Protein AF-A0A5B1M3Z2-F1 (afdb_monomer_lite)

Secondary structure (DSSP, 8-state):
-------TT--HHHHHHHHHHHHHHHHHHHHHHHHHHHHHHHHHHHHHHHHHHHHH-HHHHHHHHHHHHHHHHHHHHHHHHHHHHHHHHHHHHHHHHHHHHHHHHHHHHHHHHHHHHHHHHHHHHHHHHHHHHSS----TTHHHHHHHTT-SS--------HHHHHHHHHHHHHHHHHHHHHHHTT--HHHHHHHHT--TTSHHHHS-TTTSSTT-SS--HHHHHHHHHHHHHHHHHHHH-TTHHHHHHHHHHHHHHHHHHB-TTS-BS--SS----TTTTS-HHHHHHHHHHHHHHHHHHHHHHHHHHHHHHHHH-----PPP----

Sequence (328 aa):
MTHRTENVANKPNAVQTAREAVLAARGKLAEWQTTLAAAESELADLEGRTGEQALDDPEIAFSIPRRMQEQRDRIGVAKKVITVQAARVRAAERDYLLTEASVLERKVVAARQKLERHEARTKELLAQLEAHEGPYTPEGPVLYKQWLDGSRGGVFRGPTYTSDALRDEIRTAERPVQIIRAMAEGRNLSDLFQEWNLDSAGARDLYPACVWGPDVLVPAPGYLRAVEWARNEVDAAIKRHPNLEANVVRCERELEEALVHYDENGRPRSRIGSGLSPDDDAHPARHQARVQHARRLVEENLQERKRAETALAELVGQPTAEPIPTTV

pLDDT: mean 71.54, std 17.69, range [33.34, 97.44]

Foldseek 3Di:
DDPPPPDPPCQVVQLVVLVVQLVVLVVVLVVLVVQLVVLVVVLVVLVVCQPPVCVVDVVVNVVSVVVNVVSVVSNVVSVVVSVVSVVSSLVSLLSSLLSVLVVLVVVLVVLVVVLVVVVVVVVVVLVVCCVPPNHDDPPPPPVVVVVVVPDPDDPDDDPCPVNNVSVVSNVLSVQQSVVSNCVSVVHQCVVVCVVVVCPDPCVQSSHDPCQFAQPHSNHRVVLVVQLVVLVVLLVVLCVVCVCLVVLVVVLVVVVVVQVCQAPPVLHGPDPDDDPDDPVVVPCSPVVVVVNVVSVVVNVVSVVSNVVSVVSNCRRNPPPPDPDPDPDD

Organism: NCBI:txid2607659

Radius of gyration: 34.8 Å; chains: 1; bounding box: 85×67×93 Å

Structure (mmCIF, N/CA/C/O backbone):
data_AF-A0A5B1M3Z2-F1
#
_entry.id   AF-A0A5B1M3Z2-F1
#
loop_
_atom_site.group_PDB
_atom_site.id
_atom_site.type_symbol
_atom_site.label_atom_id
_atom_site.label_alt_id
_atom_site.label_comp_id
_atom_site.label_asym_id
_atom_site.label_entity_id
_atom_site.label_seq_id
_atom_site.pdbx_PDB_ins_code
_atom_site.Cartn_x
_atom_site.Cartn_y
_atom_site.Cartn_z
_atom_site.occupancy
_atom_site.B_iso_or_equiv
_atom_site.auth_seq_id
_atom_site.auth_comp_id
_atom_site.auth_asym_id
_atom_site.auth_atom_id
_atom_site.pdbx_PDB_model_num
ATOM 1 N N . MET A 1 1 ? -16.024 -6.708 -44.044 1.00 40.47 1 MET A N 1
ATOM 2 C CA . MET A 1 1 ? -15.320 -7.016 -42.783 1.00 40.47 1 MET A CA 1
ATOM 3 C C . MET A 1 1 ? -15.050 -5.705 -42.067 1.00 40.47 1 MET A C 1
ATOM 5 O O . MET A 1 1 ? -14.100 -5.008 -42.387 1.00 40.47 1 MET A O 1
ATOM 9 N N . THR A 1 2 ? -15.969 -5.298 -41.198 1.00 35.44 2 THR A N 1
ATOM 10 C CA . THR A 1 2 ? -15.877 -4.061 -40.418 1.00 35.44 2 THR A CA 1
ATOM 11 C C . THR A 1 2 ? -14.938 -4.284 -39.241 1.00 35.44 2 THR A C 1
ATOM 13 O O . THR A 1 2 ? -15.249 -5.059 -38.336 1.00 35.44 2 THR A O 1
ATOM 16 N N . HIS A 1 3 ? -13.782 -3.621 -39.270 1.00 36.78 3 HIS A N 1
ATOM 17 C CA . HIS A 1 3 ? -12.876 -3.539 -38.134 1.00 36.78 3 HIS A CA 1
ATOM 18 C C . HIS A 1 3 ? -13.605 -2.873 -36.968 1.00 36.78 3 HIS A C 1
ATOM 20 O O . HIS A 1 3 ? -13.884 -1.677 -36.986 1.00 36.78 3 HIS A O 1
ATOM 26 N N . ARG A 1 4 ? -13.931 -3.682 -35.960 1.00 38.78 4 ARG A N 1
ATOM 27 C CA . ARG A 1 4 ? -14.345 -3.228 -34.640 1.00 38.78 4 ARG A CA 1
ATOM 28 C C . ARG A 1 4 ? -13.133 -2.542 -34.014 1.00 38.78 4 ARG A C 1
ATOM 30 O O . ARG A 1 4 ? -12.268 -3.192 -33.438 1.00 38.78 4 ARG A O 1
ATOM 37 N N . THR A 1 5 ? -13.040 -1.232 -34.194 1.00 42.44 5 THR A N 1
ATOM 38 C CA . THR A 1 5 ? -12.196 -0.352 -33.393 1.00 42.44 5 THR A CA 1
ATOM 39 C C . THR A 1 5 ? -12.725 -0.400 -31.964 1.00 42.44 5 THR A C 1
ATOM 41 O O . THR A 1 5 ? -13.613 0.353 -31.573 1.00 42.44 5 THR A O 1
ATOM 44 N N . GLU A 1 6 ? -12.234 -1.359 -31.181 1.00 42.34 6 GLU A N 1
ATOM 45 C CA . GLU A 1 6 ? -12.441 -1.355 -29.740 1.00 42.34 6 GLU A CA 1
ATOM 46 C C . GLU A 1 6 ? -11.847 -0.066 -29.176 1.00 42.34 6 GLU A C 1
ATOM 48 O O . GLU A 1 6 ? -10.638 0.152 -29.201 1.00 42.34 6 GLU A O 1
ATOM 53 N N . ASN A 1 7 ? -12.747 0.807 -28.726 1.00 42.75 7 ASN A N 1
ATOM 54 C CA . ASN A 1 7 ? -12.505 2.064 -28.033 1.00 42.75 7 ASN A CA 1
ATOM 55 C C . ASN A 1 7 ? -11.272 2.013 -27.111 1.00 42.75 7 ASN A C 1
ATOM 57 O O . ASN A 1 7 ? -11.333 1.569 -25.965 1.00 42.75 7 ASN A O 1
ATOM 61 N N . VAL A 1 8 ? -10.156 2.559 -27.597 1.00 45.91 8 VAL A N 1
ATOM 62 C CA . VAL A 1 8 ? -8.896 2.730 -26.852 1.00 45.91 8 VAL A CA 1
ATOM 63 C C . VAL A 1 8 ? -8.982 3.892 -25.838 1.00 45.91 8 VAL A C 1
ATOM 65 O O . VAL A 1 8 ? -8.065 4.105 -25.052 1.00 45.91 8 VAL A O 1
ATOM 68 N N . ALA A 1 9 ? -10.111 4.606 -25.772 1.00 41.53 9 ALA A N 1
ATOM 69 C CA . ALA A 1 9 ? -10.252 5.855 -25.021 1.00 41.53 9 ALA A CA 1
ATOM 70 C C . ALA A 1 9 ? -10.665 5.731 -23.533 1.00 41.53 9 ALA A C 1
ATOM 72 O O . ALA A 1 9 ? -10.687 6.746 -22.849 1.00 41.53 9 ALA A O 1
ATOM 73 N N . ASN A 1 10 ? -10.965 4.542 -22.986 1.00 48.25 10 ASN A N 1
ATOM 74 C CA . ASN A 1 10 ? -11.663 4.446 -21.682 1.00 48.25 10 ASN A CA 1
ATOM 75 C C . ASN A 1 10 ? -10.833 3.900 -20.495 1.00 48.25 10 ASN A C 1
ATOM 77 O O . ASN A 1 10 ? -11.386 3.366 -19.540 1.00 48.25 10 ASN A O 1
ATOM 81 N N . LYS A 1 11 ? -9.496 3.965 -20.551 1.00 52.28 11 LYS A N 1
ATOM 82 C CA . LYS A 1 11 ? -8.606 3.243 -19.616 1.00 52.28 11 LYS A CA 1
ATOM 83 C C . LYS A 1 11 ? -8.018 3.994 -18.403 1.00 52.28 11 LYS A C 1
ATOM 85 O O . LYS A 1 11 ? -7.760 3.288 -17.430 1.00 52.28 11 LYS A O 1
ATOM 90 N N . PRO A 1 12 ? -7.867 5.338 -18.344 1.00 55.34 12 PRO A N 1
ATOM 91 C CA . PRO A 1 12 ? -7.599 5.998 -17.055 1.00 55.34 12 PRO A CA 1
ATOM 92 C C . PRO A 1 12 ? -8.738 5.766 -16.042 1.00 55.34 12 PRO A C 1
ATOM 94 O O . PRO A 1 12 ? -8.522 5.815 -14.837 1.00 55.34 12 PRO A O 1
ATOM 97 N N . ASN A 1 13 ? -9.923 5.390 -16.533 1.00 74.31 13 ASN A N 1
ATOM 98 C CA . ASN A 1 13 ? -11.077 5.019 -15.726 1.00 74.31 13 ASN A CA 1
ATOM 99 C C . ASN A 1 13 ? -10.894 3.688 -14.961 1.00 74.31 13 ASN A C 1
ATOM 101 O O . ASN A 1 13 ? -11.411 3.539 -13.863 1.00 74.31 13 ASN A O 1
ATOM 105 N N . ALA A 1 14 ? -10.125 2.720 -15.481 1.00 85.12 14 ALA A N 1
ATOM 106 C CA . ALA A 1 14 ? -10.020 1.391 -14.861 1.00 85.12 14 ALA A CA 1
ATOM 107 C C . ALA A 1 14 ? -9.214 1.399 -13.550 1.00 85.12 14 ALA A C 1
ATOM 109 O O . ALA A 1 14 ? -9.645 0.813 -12.560 1.00 85.12 14 ALA A O 1
ATOM 110 N N . VAL A 1 15 ? -8.071 2.097 -13.528 1.00 86.50 15 VAL A N 1
ATOM 111 C CA . VAL A 1 15 ? -7.259 2.267 -12.309 1.00 86.50 15 VAL A CA 1
ATOM 112 C C . VAL A 1 15 ? -8.034 3.069 -11.266 1.00 86.50 15 VAL A C 1
ATOM 114 O O . VAL A 1 15 ? -8.069 2.681 -10.102 1.00 86.50 15 VAL A O 1
ATOM 117 N N . GLN A 1 16 ? -8.709 4.141 -11.690 1.00 87.50 16 GLN A N 1
ATOM 118 C CA . GLN A 1 16 ? -9.529 4.965 -10.807 1.00 87.50 16 GLN A CA 1
ATOM 119 C C . GLN A 1 16 ? -10.711 4.178 -10.218 1.00 87.50 16 GLN A C 1
ATOM 121 O O . GLN A 1 16 ? -10.921 4.209 -9.010 1.00 87.50 16 GLN A O 1
ATOM 126 N N . THR A 1 17 ? -11.409 3.385 -11.035 1.00 90.38 17 THR A N 1
ATOM 127 C CA . THR A 1 17 ? -12.487 2.493 -10.577 1.00 90.38 17 THR A CA 1
ATOM 128 C C . THR A 1 17 ? -11.965 1.469 -9.562 1.00 90.38 17 THR A C 1
ATOM 130 O O . THR A 1 17 ? -12.593 1.237 -8.530 1.00 90.38 17 THR A O 1
ATOM 133 N N . ALA A 1 18 ? -10.798 0.865 -9.814 1.00 90.00 18 ALA A N 1
ATOM 134 C CA . ALA A 1 18 ? -10.191 -0.084 -8.881 1.00 90.00 18 ALA A CA 1
ATOM 135 C C . ALA A 1 18 ? -9.754 0.594 -7.567 1.00 90.00 18 ALA A C 1
ATOM 137 O O . ALA A 1 18 ? -9.957 0.038 -6.487 1.00 90.00 18 ALA A O 1
ATOM 138 N N . ARG A 1 19 ? -9.229 1.824 -7.637 1.00 90.12 19 ARG A N 1
ATOM 139 C CA . ARG A 1 19 ? -8.925 2.665 -6.468 1.00 90.12 19 ARG A CA 1
ATOM 140 C C . ARG A 1 19 ? -10.174 2.956 -5.641 1.00 90.12 19 ARG A C 1
ATOM 142 O O . ARG A 1 19 ? -10.160 2.768 -4.426 1.00 90.12 19 ARG A O 1
ATOM 149 N N . GLU A 1 20 ? -11.259 3.371 -6.282 1.00 91.69 20 GLU A N 1
ATOM 150 C CA . GLU A 1 20 ? -12.543 3.626 -5.622 1.00 91.69 20 GLU A CA 1
ATOM 151 C C . GLU A 1 20 ? -13.113 2.359 -4.978 1.00 91.69 20 GLU A C 1
ATOM 153 O O . GLU A 1 20 ? -13.621 2.418 -3.860 1.00 91.69 20 GLU A O 1
ATOM 158 N N . ALA A 1 21 ? -12.952 1.195 -5.614 1.00 92.81 21 ALA A N 1
ATOM 159 C CA . ALA A 1 21 ? -13.353 -0.084 -5.037 1.00 92.81 21 ALA A CA 1
ATOM 160 C C . ALA A 1 21 ? -12.575 -0.419 -3.749 1.00 92.81 21 ALA A C 1
ATOM 162 O O . ALA A 1 21 ? -13.183 -0.866 -2.772 1.00 92.81 21 ALA A O 1
ATOM 163 N N . VAL A 1 22 ? -11.261 -0.160 -3.707 1.00 91.56 22 VAL A N 1
ATOM 164 C CA . VAL A 1 22 ? -10.443 -0.316 -2.488 1.00 91.56 22 VAL A CA 1
ATOM 165 C C . VAL A 1 22 ? -10.925 0.628 -1.388 1.00 91.56 22 VAL A C 1
ATOM 167 O O . VAL A 1 22 ? -11.151 0.191 -0.258 1.00 91.56 22 VAL A O 1
ATOM 170 N N . LEU A 1 23 ? -11.124 1.908 -1.712 1.00 91.50 23 LEU A N 1
ATOM 171 C CA . LEU A 1 23 ? -11.587 2.912 -0.751 1.00 91.50 23 LEU A CA 1
ATOM 172 C C . LEU A 1 23 ? -12.974 2.568 -0.198 1.00 91.50 23 LEU A C 1
ATOM 174 O O . LEU A 1 23 ? -13.167 2.583 1.015 1.00 91.50 23 LEU A O 1
ATOM 178 N N . ALA A 1 24 ? -13.912 2.167 -1.056 1.00 91.25 24 ALA A N 1
ATOM 179 C CA . ALA A 1 24 ? -15.243 1.738 -0.642 1.00 91.25 24 ALA A CA 1
ATOM 180 C C . ALA A 1 24 ? -15.196 0.476 0.237 1.00 91.25 24 ALA A C 1
ATOM 182 O O . ALA A 1 24 ? -15.924 0.374 1.227 1.00 91.25 24 ALA A O 1
ATOM 183 N N . ALA A 1 25 ? -14.329 -0.490 -0.088 1.00 91.94 25 ALA A N 1
ATOM 184 C CA . ALA A 1 25 ? -14.163 -1.696 0.717 1.00 91.94 25 ALA A CA 1
ATOM 185 C C . ALA A 1 25 ? -13.586 -1.387 2.109 1.00 91.94 25 ALA A C 1
ATOM 187 O O . ALA A 1 25 ? -14.050 -1.973 3.093 1.00 91.94 25 ALA A O 1
ATOM 188 N N . ARG A 1 26 ? -12.613 -0.467 2.193 1.00 91.44 26 ARG A N 1
ATOM 189 C CA . ARG A 1 26 ? -12.019 0.013 3.452 1.00 91.44 26 ARG A CA 1
ATOM 190 C C . ARG A 1 26 ? -12.998 0.847 4.273 1.00 91.44 26 ARG A C 1
ATOM 192 O O . ARG A 1 26 ? -13.088 0.626 5.474 1.00 91.44 26 ARG A O 1
ATOM 199 N N . GLY A 1 27 ? -13.776 1.723 3.635 1.00 91.12 27 GLY A N 1
ATOM 200 C CA . GLY A 1 27 ? -14.836 2.495 4.289 1.00 91.12 27 GLY A CA 1
ATOM 201 C C . GLY A 1 27 ? -15.844 1.584 4.987 1.00 91.12 27 GLY A C 1
ATOM 202 O O . GLY A 1 27 ? -16.059 1.705 6.187 1.00 91.12 27 GLY A O 1
ATOM 203 N N . LYS A 1 28 ? -16.340 0.559 4.281 1.00 95.06 28 LYS A N 1
ATOM 204 C CA . LYS A 1 28 ? -17.221 -0.458 4.880 1.00 95.06 28 LYS A CA 1
ATOM 205 C C . LYS A 1 28 ? -16.560 -1.223 6.025 1.00 95.06 28 LYS A C 1
ATOM 207 O O . LYS A 1 28 ? -17.223 -1.555 6.999 1.00 95.06 28 LYS A O 1
ATOM 212 N N . LEU A 1 29 ? -15.270 -1.549 5.918 1.00 92.75 29 LEU A N 1
ATOM 213 C CA . LEU A 1 29 ? -14.554 -2.206 7.016 1.00 92.75 29 LEU A CA 1
ATOM 214 C C . LEU A 1 29 ? -14.516 -1.309 8.262 1.00 92.75 29 LEU A C 1
ATOM 216 O O . LEU A 1 29 ? -14.794 -1.798 9.355 1.00 92.75 29 LEU A O 1
ATOM 220 N N . ALA A 1 30 ? -14.229 -0.018 8.085 1.00 92.25 30 ALA A N 1
ATOM 221 C CA . ALA A 1 30 ? -14.217 0.961 9.164 1.00 92.25 30 ALA A CA 1
ATOM 222 C C . ALA A 1 30 ? -15.606 1.122 9.807 1.00 92.25 30 ALA A C 1
ATOM 224 O O . ALA A 1 30 ? -15.703 1.094 11.028 1.00 92.25 30 ALA A O 1
ATOM 225 N N . GLU A 1 31 ? -16.683 1.185 9.016 1.00 95.06 31 GLU A N 1
ATOM 226 C CA . GLU A 1 31 ? -18.071 1.217 9.519 1.00 95.06 31 GLU A CA 1
ATOM 227 C C . GLU A 1 31 ? -18.406 0.007 10.410 1.00 95.06 31 GLU A C 1
ATOM 229 O O . GLU A 1 31 ? -19.046 0.133 11.455 1.00 95.06 31 GLU A O 1
ATOM 234 N N . TRP A 1 32 ? -17.957 -1.193 10.032 1.00 95.81 32 TRP A N 1
ATOM 235 C CA . TRP A 1 32 ? -18.172 -2.381 10.862 1.00 95.81 32 TRP A CA 1
ATOM 236 C C . TRP A 1 32 ? -17.301 -2.387 12.119 1.00 95.81 32 TRP A C 1
ATOM 238 O O . TRP A 1 32 ? -17.747 -2.869 13.159 1.00 95.81 32 TRP A O 1
ATOM 248 N N . GLN A 1 33 ? -16.085 -1.842 12.050 1.00 93.94 33 GLN A N 1
ATOM 249 C CA . GLN A 1 33 ? -15.212 -1.681 13.215 1.00 93.94 33 GLN A CA 1
ATOM 250 C C . GLN A 1 33 ? -15.776 -0.666 14.216 1.00 93.94 33 GLN A C 1
ATOM 252 O O . GLN A 1 33 ? -15.756 -0.937 15.415 1.00 93.94 33 GLN A O 1
ATOM 257 N N . THR A 1 34 ? -16.335 0.456 13.752 1.00 95.62 34 THR A N 1
ATOM 258 C CA . THR A 1 34 ? -17.008 1.425 14.630 1.00 95.62 34 THR A CA 1
ATOM 259 C C . THR A 1 34 ? -18.278 0.836 15.235 1.00 95.62 34 THR A C 1
ATOM 261 O O . THR A 1 34 ? -18.502 0.986 16.432 1.00 95.62 34 THR A O 1
ATOM 264 N N . THR A 1 35 ? -19.060 0.086 14.452 1.00 94.31 35 THR A N 1
ATOM 265 C CA . THR A 1 35 ? -20.236 -0.646 14.955 1.00 94.31 35 THR A CA 1
ATOM 266 C C . THR A 1 35 ? -19.849 -1.659 16.034 1.00 94.31 35 THR A C 1
ATOM 268 O O . THR A 1 35 ? -20.538 -1.775 17.046 1.00 94.31 35 THR A O 1
ATOM 271 N N . LEU A 1 36 ? -18.738 -2.380 15.848 1.00 96.62 36 LEU A N 1
ATOM 272 C CA . LEU A 1 36 ? -18.219 -3.304 16.853 1.00 96.62 36 LEU A CA 1
ATOM 273 C C . LEU A 1 36 ? -17.825 -2.568 18.139 1.00 96.62 36 LEU A C 1
ATOM 275 O O . LEU A 1 36 ? -18.255 -2.975 19.213 1.00 96.62 36 LEU A O 1
ATOM 279 N N . ALA A 1 37 ? -17.048 -1.488 18.027 1.00 95.31 37 ALA A N 1
ATOM 280 C CA . ALA A 1 37 ? -16.607 -0.706 19.179 1.00 95.31 37 ALA A CA 1
ATOM 281 C C . ALA A 1 37 ? -17.792 -0.108 19.958 1.00 95.31 37 ALA A C 1
ATOM 283 O O . ALA A 1 37 ? -17.806 -0.153 21.186 1.00 95.31 37 ALA A O 1
ATOM 284 N N . ALA A 1 38 ? -18.814 0.390 19.252 1.00 94.38 38 ALA A N 1
ATOM 285 C CA . ALA A 1 38 ? -20.043 0.886 19.866 1.00 94.38 38 ALA A CA 1
ATOM 286 C C . ALA A 1 38 ? -20.792 -0.227 20.616 1.00 94.38 38 ALA A C 1
ATOM 288 O O . ALA A 1 38 ? -21.153 -0.042 21.773 1.00 94.38 38 ALA A O 1
ATOM 289 N N . ALA A 1 39 ? -20.960 -1.404 20.004 1.00 93.94 39 ALA A N 1
ATOM 290 C CA . ALA A 1 39 ? -21.630 -2.536 20.646 1.00 93.94 39 ALA A CA 1
ATOM 291 C C . ALA A 1 39 ? -20.854 -3.074 21.867 1.00 93.94 39 ALA A C 1
ATOM 293 O O . ALA A 1 39 ? -21.466 -3.453 22.864 1.00 93.94 39 ALA A O 1
ATOM 294 N N . GLU A 1 40 ? -19.516 -3.092 21.816 1.00 96.19 40 GLU A N 1
ATOM 295 C CA . GLU A 1 40 ? -18.665 -3.465 22.957 1.00 96.19 40 GLU A CA 1
ATOM 296 C C . GLU A 1 40 ? -18.760 -2.435 24.094 1.00 96.19 40 GLU A C 1
ATOM 298 O O . GLU A 1 40 ? -18.889 -2.828 25.253 1.00 96.19 40 GLU A O 1
ATOM 303 N N . SER A 1 41 ? -18.785 -1.137 23.773 1.00 95.75 41 SER A N 1
ATOM 304 C CA . SER A 1 41 ? -19.000 -0.071 24.760 1.00 95.75 41 SER A CA 1
ATOM 305 C C . SER A 1 41 ? -20.386 -0.155 25.399 1.00 95.75 41 SER A C 1
ATOM 307 O O . SER A 1 41 ? -20.497 -0.082 26.617 1.00 95.75 41 SER A O 1
ATOM 309 N N . GLU A 1 42 ? -21.445 -0.347 24.606 1.00 93.88 42 GLU A N 1
ATOM 310 C CA . GLU A 1 42 ? -22.816 -0.495 25.109 1.00 93.88 42 GLU A CA 1
ATOM 311 C C . GLU A 1 42 ? -22.968 -1.732 26.004 1.00 93.88 42 GLU A C 1
ATOM 313 O O . GLU A 1 42 ? -23.673 -1.685 27.012 1.00 93.88 42 GLU A O 1
ATOM 318 N N . LEU A 1 43 ? -22.303 -2.841 25.663 1.00 95.06 43 LEU A N 1
ATOM 319 C CA . LEU A 1 43 ? -22.295 -4.033 26.506 1.00 95.06 43 LEU A CA 1
ATOM 320 C C . LEU A 1 43 ? -21.571 -3.776 27.835 1.00 95.06 43 LEU A C 1
ATOM 322 O O . LEU A 1 43 ? -22.115 -4.132 28.877 1.00 95.06 43 LEU A O 1
ATOM 326 N N . ALA A 1 44 ? -20.394 -3.143 27.810 1.00 94.12 44 ALA A N 1
ATOM 327 C CA . ALA A 1 44 ? -19.638 -2.804 29.019 1.00 94.12 44 ALA A CA 1
ATOM 328 C C . ALA A 1 44 ? -20.426 -1.855 29.939 1.00 94.12 44 ALA A C 1
ATOM 330 O O . ALA A 1 44 ? -20.468 -2.038 31.154 1.00 94.12 44 ALA A O 1
ATOM 331 N N . ASP A 1 45 ? -21.117 -0.886 29.347 1.00 91.69 45 ASP A N 1
ATOM 332 C CA . ASP A 1 45 ? -22.006 0.042 30.035 1.00 91.69 45 ASP A CA 1
ATOM 333 C C . ASP A 1 45 ? -23.195 -0.652 30.710 1.00 91.69 45 ASP A C 1
ATOM 335 O O . ASP A 1 45 ? -23.567 -0.297 31.832 1.00 91.69 45 ASP A O 1
ATOM 339 N N . LEU A 1 46 ? -23.817 -1.617 30.022 1.00 90.06 46 LEU A N 1
ATOM 340 C CA . LEU A 1 46 ? -24.887 -2.437 30.588 1.00 90.06 46 LEU A CA 1
ATOM 341 C C . LEU A 1 46 ? -24.345 -3.295 31.734 1.00 90.06 46 LEU A C 1
ATOM 343 O O . LEU A 1 46 ? -24.949 -3.323 32.803 1.00 90.06 46 LEU A O 1
ATOM 347 N N . GLU A 1 47 ? -23.190 -3.935 31.549 1.00 89.75 47 GLU A N 1
ATOM 348 C CA . GLU A 1 47 ? -22.522 -4.734 32.582 1.00 89.75 47 GLU A CA 1
ATOM 349 C C . GLU A 1 47 ? -22.192 -3.891 33.823 1.00 89.75 47 GLU A C 1
ATOM 351 O O . GLU A 1 47 ? -22.485 -4.320 34.936 1.00 89.75 47 GLU A O 1
ATOM 356 N N . GLY A 1 48 ? -21.706 -2.659 33.657 1.00 86.12 48 GLY A N 1
ATOM 357 C CA . GLY A 1 48 ? -21.412 -1.753 34.771 1.00 86.12 48 GLY A CA 1
ATOM 358 C C . GLY A 1 48 ? -22.649 -1.264 35.533 1.00 86.12 48 GLY A C 1
ATOM 359 O O . GLY A 1 48 ? -22.580 -1.056 36.741 1.00 86.12 48 GLY A O 1
ATOM 360 N N . ARG A 1 49 ? -23.795 -1.113 34.854 1.00 83.06 49 ARG A N 1
ATOM 361 C CA . ARG A 1 49 ? -25.040 -0.583 35.445 1.00 83.06 49 ARG A CA 1
ATOM 362 C C . ARG A 1 49 ? -25.982 -1.652 36.002 1.00 83.06 49 ARG A C 1
ATOM 364 O O . ARG A 1 49 ? -26.893 -1.316 36.757 1.00 83.06 49 ARG A O 1
ATOM 371 N N . THR A 1 50 ? -25.772 -2.926 35.657 1.00 77.50 50 THR A N 1
ATOM 372 C CA . THR A 1 50 ? -26.657 -4.038 36.056 1.00 77.50 50 THR A CA 1
ATOM 373 C C . THR A 1 50 ? -26.889 -4.151 37.559 1.00 77.50 50 THR A C 1
ATOM 375 O O . THR A 1 50 ? -28.012 -4.435 37.961 1.00 77.50 50 THR A O 1
ATOM 378 N N . GLY A 1 51 ? -25.855 -3.948 38.380 1.00 71.44 51 GLY A N 1
ATOM 379 C CA . GLY A 1 51 ? -25.944 -4.123 39.832 1.00 71.44 51 GLY A CA 1
ATOM 380 C C . GLY A 1 51 ? -26.834 -3.086 40.519 1.00 71.44 51 GLY A C 1
ATOM 381 O O . GLY A 1 51 ? -27.689 -3.455 41.314 1.00 71.44 51 GLY A O 1
ATOM 382 N N . GLU A 1 52 ? -26.662 -1.805 40.192 1.00 75.62 52 GLU A N 1
ATOM 383 C CA . GLU A 1 52 ? -27.411 -0.707 40.823 1.00 75.62 52 GLU A CA 1
ATOM 384 C C . GLU A 1 52 ? -28.823 -0.573 40.236 1.00 75.62 52 GLU A C 1
ATOM 386 O O . GLU A 1 52 ? -29.799 -0.514 40.979 1.00 75.62 52 GLU A O 1
ATOM 391 N N . GLN A 1 53 ? -28.974 -0.648 38.909 1.00 74.31 53 GLN A N 1
ATOM 392 C CA . GLN A 1 53 ? -30.290 -0.495 38.273 1.00 74.31 53 GLN A CA 1
ATOM 393 C C . GLN A 1 53 ? -31.262 -1.631 38.607 1.00 74.31 53 GLN A C 1
ATOM 395 O O . GLN A 1 53 ? -32.467 -1.402 38.662 1.00 74.31 53 GLN A O 1
ATOM 400 N N . ALA A 1 54 ? -30.762 -2.849 38.839 1.00 70.31 54 ALA A N 1
ATOM 401 C CA . ALA A 1 54 ? -31.603 -3.972 39.252 1.00 70.31 54 ALA A CA 1
ATOM 402 C C . ALA A 1 54 ? -32.084 -3.864 40.710 1.00 70.31 54 ALA A C 1
ATOM 404 O O . ALA A 1 54 ? -33.078 -4.498 41.064 1.00 70.31 54 ALA A O 1
ATOM 405 N N . LEU A 1 55 ? -31.380 -3.096 41.549 1.00 76.19 55 LEU A N 1
ATOM 406 C CA . LEU A 1 55 ? -31.788 -2.815 42.927 1.00 76.19 55 LEU A CA 1
ATOM 407 C C . LEU A 1 55 ? -32.833 -1.694 42.986 1.00 76.19 55 LEU A C 1
ATOM 409 O O . LEU A 1 55 ? -33.740 -1.766 43.815 1.00 76.19 55 LEU A O 1
ATOM 413 N N . ASP A 1 56 ? -32.727 -0.705 42.095 1.00 82.19 56 ASP A N 1
ATOM 414 C CA . ASP A 1 56 ? -33.635 0.446 42.039 1.00 82.19 56 ASP A CA 1
ATOM 415 C C . ASP A 1 56 ? -34.956 0.145 41.307 1.00 82.19 56 ASP A C 1
ATOM 417 O O . ASP A 1 56 ? -35.999 0.690 41.673 1.00 82.19 56 ASP A O 1
ATOM 421 N N . ASP A 1 57 ? -34.938 -0.731 40.294 1.00 80.50 57 ASP A N 1
ATOM 422 C CA . ASP A 1 57 ? -36.126 -1.139 39.536 1.00 80.50 57 ASP A CA 1
ATOM 423 C C . ASP A 1 57 ? -36.095 -2.650 39.194 1.00 80.50 57 ASP A C 1
ATOM 425 O O . ASP A 1 57 ? -35.388 -3.091 38.274 1.00 80.50 57 ASP A O 1
ATOM 429 N N . PRO A 1 58 ? -36.898 -3.474 39.894 1.00 76.06 58 PRO A N 1
ATOM 430 C CA . PRO A 1 58 ? -36.958 -4.914 39.668 1.00 76.06 58 PRO A CA 1
ATOM 431 C C . PRO A 1 58 ? -37.471 -5.306 38.277 1.00 76.06 58 PRO A C 1
ATOM 433 O O . PRO A 1 58 ? -37.131 -6.384 37.792 1.00 76.06 58 PRO A O 1
ATOM 436 N N . GLU A 1 59 ? -38.283 -4.473 37.615 1.00 78.56 59 GLU A N 1
ATOM 437 C CA . GLU A 1 59 ? -38.779 -4.772 36.266 1.00 78.56 59 GLU A CA 1
ATOM 438 C C . GLU A 1 59 ? -37.659 -4.627 35.227 1.00 78.56 59 GLU A C 1
ATOM 440 O O . GLU A 1 59 ? -37.553 -5.426 34.287 1.00 78.56 59 GLU A O 1
ATOM 445 N N . ILE A 1 60 ? -36.748 -3.671 35.439 1.00 76.88 60 ILE A N 1
ATOM 446 C CA . ILE A 1 60 ? -35.557 -3.496 34.603 1.00 76.88 60 ILE A CA 1
ATOM 447 C C . ILE A 1 60 ? -34.628 -4.711 34.725 1.00 76.88 60 ILE A C 1
ATOM 449 O O . ILE A 1 60 ? -34.096 -5.155 33.699 1.00 76.88 60 ILE A O 1
ATOM 453 N N . ALA A 1 61 ? -34.514 -5.318 35.912 1.00 74.88 61 ALA A N 1
ATOM 454 C CA . ALA A 1 61 ? -33.697 -6.512 36.154 1.00 74.88 61 ALA A CA 1
ATOM 455 C C . ALA A 1 61 ? -34.055 -7.698 35.235 1.00 74.88 61 ALA A C 1
ATOM 457 O O . ALA A 1 61 ? -33.173 -8.461 34.836 1.00 74.88 61 ALA A O 1
ATOM 458 N N . PHE A 1 62 ? -35.321 -7.827 34.820 1.00 79.12 62 PHE A N 1
ATOM 459 C CA . PHE A 1 62 ? -35.751 -8.860 33.869 1.00 79.12 62 PHE A CA 1
ATOM 460 C C . PHE A 1 62 ? -35.411 -8.525 32.408 1.00 79.12 62 PHE A C 1
ATOM 462 O O . PHE A 1 62 ? -35.246 -9.427 31.584 1.00 79.12 62 PHE A O 1
ATOM 469 N N . SER A 1 63 ? -35.287 -7.241 32.067 1.00 84.12 63 SER A N 1
ATOM 470 C CA . SER A 1 63 ? -35.025 -6.785 30.696 1.00 84.12 63 SER A CA 1
ATOM 471 C C . SER A 1 63 ? -33.534 -6.730 30.339 1.00 84.12 63 SER A C 1
ATOM 473 O O . SER A 1 63 ? -33.172 -6.932 29.173 1.00 84.12 63 SER A O 1
ATOM 475 N N . ILE A 1 64 ? -32.657 -6.493 31.322 1.00 86.19 64 ILE A N 1
ATOM 476 C CA . ILE A 1 64 ? -31.219 -6.317 31.084 1.00 86.19 64 ILE A CA 1
ATOM 477 C C . ILE A 1 64 ? -30.549 -7.575 30.501 1.00 86.19 64 ILE A C 1
ATOM 479 O O . ILE A 1 64 ? -29.846 -7.429 29.497 1.00 86.19 64 ILE A O 1
ATOM 483 N N . PRO A 1 65 ? -30.779 -8.806 31.010 1.00 88.25 65 PRO A N 1
ATOM 484 C CA . PRO A 1 65 ? -30.144 -10.002 30.452 1.00 88.25 65 PRO A CA 1
ATOM 485 C C . PRO A 1 65 ? -30.429 -10.182 28.959 1.00 88.25 65 PRO A C 1
ATOM 487 O O . PRO A 1 65 ? -29.538 -10.543 28.189 1.00 88.25 65 PRO A O 1
ATOM 490 N N . ARG A 1 66 ? -31.657 -9.862 28.529 1.00 90.38 66 ARG A N 1
ATOM 491 C CA . ARG A 1 66 ? -32.040 -9.902 27.116 1.00 90.38 66 ARG A CA 1
ATOM 492 C C . ARG A 1 66 ? -31.276 -8.861 26.297 1.00 90.38 66 ARG A C 1
ATOM 494 O O . ARG A 1 66 ? -30.723 -9.214 25.262 1.00 90.38 66 ARG A O 1
ATOM 501 N N . ARG A 1 67 ? -31.199 -7.609 26.762 1.00 90.00 67 ARG A N 1
ATOM 502 C CA . ARG A 1 67 ? -30.435 -6.547 26.079 1.00 90.00 67 ARG A CA 1
ATOM 503 C C . ARG A 1 67 ? -28.948 -6.890 25.976 1.00 90.00 67 ARG A C 1
ATOM 505 O O . ARG A 1 67 ? -28.349 -6.694 24.925 1.00 90.00 67 ARG A O 1
ATOM 512 N N . MET A 1 68 ? -28.362 -7.454 27.032 1.00 92.00 68 MET A N 1
ATOM 513 C CA . MET A 1 68 ? -26.974 -7.924 27.014 1.00 92.00 68 MET A CA 1
ATOM 514 C C . MET A 1 68 ? -26.768 -9.048 25.997 1.00 92.00 68 MET A C 1
ATOM 516 O O . MET A 1 68 ? -25.771 -9.044 25.277 1.00 92.00 68 MET A O 1
ATOM 520 N N . GLN A 1 69 ? -27.708 -9.994 25.902 1.00 94.38 69 GLN A N 1
ATOM 521 C CA . GLN A 1 69 ? -27.642 -11.049 24.893 1.00 94.38 69 GLN A CA 1
ATOM 522 C C . GLN A 1 69 ? -27.736 -10.479 23.472 1.00 94.38 69 GLN A C 1
ATOM 524 O O . GLN A 1 69 ? -26.916 -10.828 22.628 1.00 94.38 69 GLN A O 1
ATOM 529 N N . GLU A 1 70 ? -28.660 -9.547 23.224 1.00 94.44 70 GLU A N 1
ATOM 530 C CA . GLU A 1 70 ? -28.788 -8.863 21.932 1.00 94.44 70 GLU A CA 1
ATOM 531 C C . GLU A 1 70 ? -27.487 -8.132 21.542 1.00 94.44 70 GLU A C 1
ATOM 533 O O . GLU A 1 70 ? -27.070 -8.198 20.384 1.00 94.44 70 GLU A O 1
ATOM 538 N N . GLN A 1 71 ? -26.791 -7.497 22.495 1.00 94.44 71 GLN A N 1
ATOM 539 C CA . GLN A 1 71 ? -25.488 -6.873 22.230 1.00 94.44 71 GLN A CA 1
ATOM 540 C C . GLN A 1 71 ? -24.379 -7.893 21.963 1.00 94.44 71 GLN A C 1
ATOM 542 O O . GLN A 1 71 ? -23.594 -7.719 21.031 1.00 94.44 71 GLN A O 1
ATOM 547 N N . ARG A 1 72 ? -24.332 -9.001 22.711 1.00 95.94 72 ARG A N 1
ATOM 548 C CA . ARG A 1 72 ? -23.381 -10.097 22.450 1.00 95.94 72 ARG A CA 1
ATOM 549 C C . ARG A 1 72 ? -23.581 -10.699 21.062 1.00 95.94 72 ARG A C 1
ATOM 551 O O . ARG A 1 72 ? -22.599 -10.944 20.357 1.00 95.94 72 ARG A O 1
ATOM 558 N N . ASP A 1 73 ? -24.829 -10.871 20.638 1.00 96.38 73 ASP A N 1
ATOM 559 C CA . ASP A 1 73 ? -25.163 -11.359 19.301 1.00 96.38 73 ASP A CA 1
ATOM 560 C C . ASP A 1 73 ? -24.713 -10.360 18.222 1.00 96.38 73 ASP A C 1
ATOM 562 O O . ASP A 1 73 ? -24.073 -10.758 17.243 1.00 96.38 73 ASP A O 1
ATOM 566 N N . ARG A 1 74 ? -24.953 -9.053 18.419 1.00 95.00 74 ARG A N 1
ATOM 567 C CA . ARG A 1 74 ? -24.463 -7.985 17.523 1.00 95.00 74 ARG A CA 1
ATOM 568 C C . ARG A 1 74 ? -22.942 -7.981 17.403 1.00 95.00 74 ARG A C 1
ATOM 570 O O . ARG A 1 74 ? -22.430 -7.944 16.285 1.00 95.00 74 ARG A O 1
ATOM 577 N N . ILE A 1 75 ? -22.222 -8.089 18.520 1.00 97.44 75 ILE A N 1
ATOM 578 C CA . ILE A 1 75 ? -20.756 -8.218 18.550 1.00 97.44 75 ILE A CA 1
ATOM 579 C C . ILE A 1 75 ? -20.315 -9.448 17.747 1.00 97.44 75 ILE A C 1
ATOM 581 O O . ILE A 1 75 ? -19.404 -9.366 16.919 1.00 97.44 75 ILE A O 1
ATOM 585 N N . GLY A 1 76 ? -20.979 -10.591 17.949 1.00 96.75 76 GLY A N 1
ATOM 586 C CA . GLY A 1 76 ? -20.697 -11.829 17.224 1.00 96.75 76 GLY A CA 1
ATOM 587 C C . GLY A 1 76 ? -20.888 -11.692 15.711 1.00 96.75 76 GLY A C 1
ATOM 588 O O . GLY A 1 76 ? -20.045 -12.153 14.934 1.00 96.75 76 GLY A O 1
ATOM 589 N N . VAL A 1 77 ? -21.961 -11.024 15.279 1.00 96.62 77 VAL A N 1
ATOM 590 C CA . VAL A 1 77 ? -22.220 -10.721 13.864 1.00 96.62 77 VAL A CA 1
ATOM 591 C C . VAL A 1 77 ? -21.160 -9.768 13.312 1.00 96.62 77 VAL A C 1
ATOM 593 O O . VAL A 1 77 ? -20.551 -10.080 12.288 1.00 96.62 77 VAL A O 1
ATOM 596 N N . ALA A 1 78 ? -20.877 -8.661 14.003 1.00 95.81 78 ALA A N 1
ATOM 597 C CA . ALA A 1 78 ? -19.894 -7.669 13.573 1.00 95.81 78 ALA A CA 1
ATOM 598 C C . ALA A 1 78 ? -18.500 -8.291 13.395 1.00 95.81 78 ALA A C 1
ATOM 600 O O . ALA A 1 78 ? -17.884 -8.109 12.347 1.00 95.81 78 ALA A O 1
ATOM 601 N N . LYS A 1 79 ? -18.031 -9.124 14.337 1.00 96.44 79 LYS A N 1
ATOM 602 C CA . LYS A 1 79 ? -16.738 -9.833 14.230 1.00 96.44 79 LYS A CA 1
ATOM 603 C C . LYS A 1 79 ? -16.658 -10.732 12.990 1.00 96.44 79 LYS A C 1
ATOM 605 O O . LYS A 1 79 ? -15.648 -10.731 12.276 1.00 96.44 79 LYS A O 1
ATOM 610 N N . LYS A 1 80 ? -17.731 -11.470 12.682 1.00 96.38 80 LYS A N 1
ATOM 611 C CA . LYS A 1 80 ? -17.801 -12.308 11.472 1.00 96.38 80 LYS A CA 1
ATOM 612 C C . LYS A 1 80 ? -17.803 -11.460 10.202 1.00 96.38 80 LYS A C 1
ATOM 614 O O . LYS A 1 80 ? -17.074 -11.775 9.261 1.00 96.38 80 LYS A O 1
ATOM 619 N N . VAL A 1 81 ? -18.577 -10.375 10.179 1.00 95.94 81 VAL A N 1
ATOM 620 C CA . VAL A 1 81 ? -18.647 -9.475 9.021 1.00 95.94 81 VAL A CA 1
ATOM 621 C C . VAL A 1 81 ? -17.308 -8.785 8.779 1.00 95.94 81 VAL A C 1
ATOM 623 O O . VAL A 1 81 ? -16.846 -8.787 7.643 1.00 95.94 81 VAL A O 1
ATOM 626 N N . ILE A 1 82 ? -16.636 -8.292 9.823 1.00 95.81 82 ILE A N 1
ATOM 627 C CA . ILE A 1 82 ? -15.280 -7.723 9.747 1.00 95.81 82 ILE A CA 1
ATOM 628 C C . ILE A 1 82 ? -14.314 -8.727 9.119 1.00 95.81 82 ILE A C 1
ATOM 630 O O . ILE A 1 82 ? -13.565 -8.369 8.215 1.00 95.81 82 ILE A O 1
ATOM 634 N N . THR A 1 83 ? -14.364 -9.996 9.532 1.00 95.56 83 THR A N 1
ATOM 635 C CA . THR A 1 83 ? -13.497 -11.046 8.974 1.00 95.56 83 THR A CA 1
ATOM 636 C C . THR A 1 83 ? -13.713 -11.223 7.467 1.00 95.56 83 THR A C 1
ATOM 638 O O . THR A 1 83 ? -12.754 -11.237 6.691 1.00 95.56 83 THR A O 1
ATOM 641 N N . VAL A 1 84 ? -14.972 -11.309 7.027 1.00 96.50 84 VAL A N 1
ATOM 642 C CA . VAL A 1 84 ? -15.326 -11.440 5.603 1.00 96.50 84 VAL A CA 1
ATOM 643 C C . VAL A 1 84 ? -14.969 -10.173 4.824 1.00 96.50 84 VAL A C 1
ATOM 645 O O . VAL A 1 84 ? -14.418 -10.244 3.724 1.00 96.50 84 VAL A O 1
ATOM 648 N N . GLN A 1 85 ? -15.248 -9.000 5.387 1.00 94.88 85 GLN A N 1
ATOM 649 C CA . GLN A 1 85 ? -14.971 -7.720 4.751 1.00 94.88 85 GLN A CA 1
ATOM 650 C C . GLN A 1 85 ? -13.462 -7.474 4.626 1.00 94.88 85 GLN A C 1
ATOM 652 O O . GLN A 1 85 ? -13.020 -6.995 3.587 1.00 94.88 85 GLN A O 1
ATOM 657 N N . ALA A 1 86 ? -12.651 -7.896 5.598 1.00 91.00 86 ALA A N 1
ATOM 658 C CA . ALA A 1 86 ? -11.193 -7.852 5.507 1.00 91.00 86 ALA A CA 1
ATOM 659 C C . ALA A 1 86 ? -10.645 -8.731 4.367 1.00 91.00 86 ALA A C 1
ATOM 661 O O . ALA A 1 86 ? -9.639 -8.388 3.746 1.00 91.00 86 ALA A O 1
ATOM 662 N N . ALA A 1 87 ? -11.292 -9.859 4.056 1.00 93.75 87 ALA A N 1
ATOM 663 C CA . ALA A 1 87 ? -10.946 -10.652 2.874 1.00 93.75 87 ALA A CA 1
ATOM 664 C C . ALA A 1 87 ? -11.318 -9.925 1.567 1.00 93.75 87 ALA A C 1
ATOM 666 O O . ALA A 1 87 ? -10.544 -9.945 0.613 1.00 93.75 87 ALA A O 1
ATOM 667 N N . ARG A 1 88 ? -12.461 -9.226 1.536 1.00 93.69 88 ARG A N 1
ATOM 668 C CA . ARG A 1 88 ? -12.881 -8.406 0.384 1.00 93.69 88 ARG A CA 1
ATOM 669 C C . ARG A 1 88 ? -11.964 -7.209 0.142 1.00 93.69 88 ARG A C 1
ATOM 671 O O . ARG A 1 88 ? -11.674 -6.913 -1.009 1.00 93.69 88 ARG A O 1
ATOM 678 N N . VAL A 1 89 ? -11.483 -6.558 1.203 1.00 91.88 89 VAL A N 1
ATOM 679 C CA . VAL A 1 89 ? -10.477 -5.487 1.106 1.00 91.88 89 VAL A CA 1
ATOM 680 C C . VAL A 1 89 ? -9.207 -6.019 0.446 1.00 91.88 89 VAL A C 1
ATOM 682 O O . VAL A 1 89 ? -8.777 -5.462 -0.557 1.00 91.88 89 VAL A O 1
ATOM 685 N N . ARG A 1 90 ? -8.676 -7.154 0.920 1.00 90.75 90 ARG A N 1
ATOM 686 C CA . ARG A 1 90 ? -7.493 -7.794 0.318 1.00 90.75 90 ARG A CA 1
ATOM 687 C C . ARG A 1 90 ? -7.694 -8.157 -1.157 1.00 90.75 90 ARG A C 1
ATOM 689 O O . ARG A 1 90 ? -6.777 -8.002 -1.956 1.00 90.75 90 ARG A O 1
ATOM 696 N N . ALA A 1 91 ? -8.886 -8.625 -1.531 1.00 93.25 91 ALA A N 1
ATOM 697 C CA . ALA A 1 91 ? -9.216 -8.906 -2.928 1.00 93.25 91 ALA A CA 1
ATOM 698 C C . ALA A 1 91 ? -9.236 -7.626 -3.786 1.00 93.25 91 ALA A C 1
ATOM 700 O O . ALA A 1 91 ? -8.608 -7.594 -4.839 1.00 93.25 91 ALA A O 1
ATOM 701 N N . ALA A 1 92 ? -9.876 -6.554 -3.307 1.00 91.94 92 ALA A N 1
ATOM 702 C CA . ALA A 1 92 ? -9.898 -5.268 -4.005 1.00 91.94 92 ALA A CA 1
ATOM 703 C C . ALA A 1 92 ? -8.490 -4.665 -4.156 1.00 91.94 92 ALA A C 1
ATOM 705 O O . ALA A 1 92 ? -8.150 -4.138 -5.212 1.00 91.94 92 ALA A O 1
ATOM 706 N N . GLU A 1 93 ? -7.650 -4.771 -3.123 1.00 91.12 93 GLU A N 1
ATOM 707 C CA . GLU A 1 93 ? -6.252 -4.322 -3.156 1.00 91.12 93 GLU A CA 1
ATOM 708 C C . GLU A 1 93 ? -5.436 -5.096 -4.195 1.00 91.12 93 GLU A C 1
ATOM 710 O O . GLU A 1 93 ? -4.683 -4.499 -4.965 1.00 91.12 93 GLU A O 1
ATOM 715 N N . ARG A 1 94 ? -5.626 -6.419 -4.269 1.00 93.00 94 ARG A N 1
ATOM 716 C CA . ARG A 1 94 ? -5.015 -7.262 -5.299 1.00 93.00 94 ARG A CA 1
ATOM 717 C C . ARG A 1 94 ? -5.450 -6.844 -6.704 1.00 93.00 94 ARG A C 1
ATOM 719 O O . ARG A 1 94 ? -4.595 -6.708 -7.577 1.00 93.00 94 ARG A O 1
ATOM 726 N N . ASP A 1 95 ? -6.742 -6.627 -6.924 1.00 93.44 95 ASP A N 1
ATOM 727 C CA . ASP A 1 95 ? -7.275 -6.227 -8.232 1.00 93.44 95 ASP A CA 1
ATOM 728 C C . ASP A 1 95 ? -6.763 -4.843 -8.658 1.00 93.44 95 ASP A C 1
ATOM 730 O O . ASP A 1 95 ? -6.394 -4.643 -9.820 1.00 93.44 95 ASP A O 1
ATOM 734 N N . TYR A 1 96 ? -6.663 -3.904 -7.713 1.00 92.56 96 TYR A N 1
ATOM 735 C CA . TYR A 1 96 ? -6.041 -2.598 -7.929 1.00 92.56 96 TYR A CA 1
ATOM 736 C C . TYR A 1 96 ? -4.586 -2.735 -8.390 1.00 92.56 96 TYR A C 1
ATOM 738 O O . TYR A 1 96 ? -4.222 -2.212 -9.446 1.00 92.56 96 TYR A O 1
ATOM 746 N N . LEU A 1 97 ? -3.775 -3.510 -7.664 1.00 90.69 97 LEU A N 1
ATOM 747 C CA . LEU A 1 97 ? -2.378 -3.760 -8.023 1.00 90.69 97 LEU A CA 1
ATOM 748 C C . LEU A 1 97 ? -2.250 -4.419 -9.406 1.00 90.69 97 LEU A C 1
ATOM 75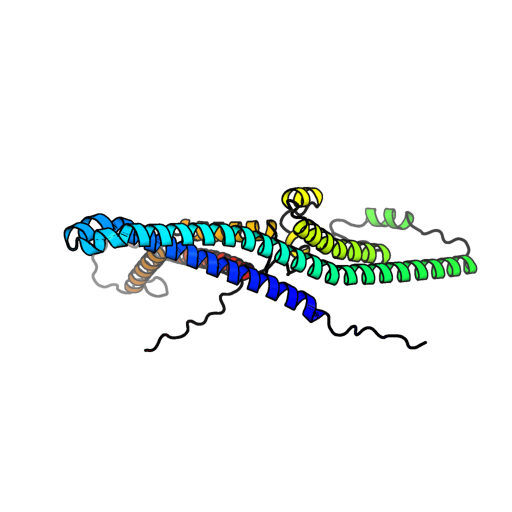0 O O . LEU A 1 97 ? -1.471 -3.967 -10.242 1.00 90.69 97 LEU A O 1
ATOM 754 N N . LEU A 1 98 ? -3.037 -5.453 -9.708 1.00 93.25 98 LEU A N 1
ATOM 755 C CA . LEU A 1 98 ? -2.999 -6.096 -11.027 1.00 93.25 98 LEU A CA 1
ATOM 756 C C . LEU A 1 98 ? -3.391 -5.133 -12.157 1.00 93.25 98 LEU A C 1
ATOM 758 O O . LEU A 1 98 ? -2.805 -5.178 -13.243 1.00 93.25 98 LEU A O 1
ATOM 762 N N . THR A 1 99 ? -4.339 -4.232 -11.896 1.00 92.00 99 THR A N 1
ATOM 763 C CA . THR A 1 99 ? -4.742 -3.198 -12.854 1.00 92.00 99 THR A CA 1
ATOM 764 C C . THR A 1 99 ? -3.595 -2.218 -13.115 1.00 92.00 99 THR A C 1
ATOM 766 O O . THR A 1 99 ? -3.278 -1.969 -14.280 1.00 92.00 99 THR A O 1
ATOM 769 N N . GLU A 1 100 ? -2.911 -1.738 -12.073 1.00 89.69 100 GLU A N 1
ATOM 770 C CA . GLU A 1 100 ? -1.713 -0.887 -12.189 1.00 89.69 100 GLU A CA 1
ATOM 771 C C . GLU A 1 100 ? -0.589 -1.582 -12.975 1.00 89.69 100 GLU A C 1
ATOM 773 O O . GLU A 1 100 ? -0.038 -1.024 -13.931 1.00 89.69 100 GLU A O 1
ATOM 778 N N . ALA A 1 101 ? -0.305 -2.850 -12.657 1.00 90.88 101 ALA A N 1
ATOM 779 C CA . ALA A 1 101 ? 0.681 -3.648 -13.383 1.00 90.88 101 ALA A CA 1
ATOM 780 C C . ALA A 1 101 ? 0.346 -3.748 -14.880 1.00 90.88 101 ALA A C 1
ATOM 782 O O . ALA A 1 101 ? 1.238 -3.610 -15.716 1.00 90.88 101 ALA A O 1
ATOM 783 N N . SER A 1 102 ? -0.932 -3.926 -15.235 1.00 91.06 102 SER A N 1
ATOM 784 C CA . SER A 1 102 ? -1.374 -4.012 -16.636 1.00 91.06 102 SER A CA 1
ATOM 785 C C . SER A 1 102 ? -1.168 -2.710 -17.423 1.00 91.06 102 SER A C 1
ATOM 787 O O . SER A 1 102 ? -0.957 -2.734 -18.640 1.00 91.06 102 SER A O 1
ATOM 789 N N . VAL A 1 103 ? -1.231 -1.556 -16.749 1.00 88.50 103 VAL A N 1
ATOM 790 C CA . VAL A 1 103 ? -0.975 -0.248 -17.364 1.00 88.50 103 VAL A CA 1
ATOM 791 C C . VAL A 1 103 ? 0.517 -0.085 -17.633 1.00 88.50 103 VAL A C 1
ATOM 793 O O . VAL A 1 103 ? 0.903 0.314 -18.735 1.00 88.50 103 VAL A O 1
ATOM 796 N N . LEU A 1 104 ? 1.357 -0.439 -16.660 1.00 87.19 104 LEU A N 1
ATOM 797 C CA . LEU A 1 104 ? 2.813 -0.369 -16.784 1.00 87.19 104 LEU A CA 1
ATOM 798 C C . LEU A 1 104 ? 3.369 -1.378 -17.795 1.00 87.19 104 LEU A C 1
ATOM 800 O O . LEU A 1 104 ? 4.277 -1.046 -18.554 1.00 87.19 104 LEU A O 1
ATOM 804 N N . GLU A 1 105 ? 2.778 -2.567 -17.895 1.00 91.12 105 GLU A N 1
ATOM 805 C CA . GLU A 1 105 ? 3.182 -3.593 -18.859 1.00 91.12 105 GLU A CA 1
ATOM 806 C C . GLU A 1 105 ? 3.108 -3.094 -20.308 1.00 91.12 105 GLU A C 1
ATOM 808 O O . GLU A 1 105 ? 3.947 -3.443 -21.133 1.00 91.12 105 GLU A O 1
ATOM 813 N N . ARG A 1 106 ? 2.189 -2.180 -20.634 1.00 87.06 106 ARG A N 1
ATOM 814 C CA . ARG A 1 106 ? 2.150 -1.578 -21.978 1.00 87.06 106 ARG A CA 1
ATOM 815 C C . ARG A 1 106 ? 3.365 -0.717 -22.282 1.00 87.06 106 ARG A C 1
ATOM 817 O O . ARG A 1 106 ? 3.790 -0.674 -23.434 1.00 87.06 106 ARG A O 1
ATOM 824 N N . LYS A 1 107 ? 3.928 -0.052 -21.269 1.00 84.88 107 LYS A N 1
ATOM 825 C CA . LYS A 1 107 ? 5.179 0.702 -21.416 1.00 84.88 107 LYS A CA 1
ATOM 826 C C . LYS A 1 107 ? 6.337 -0.254 -21.703 1.00 84.88 107 LYS A C 1
ATOM 828 O O . LYS A 1 107 ? 7.126 0.020 -22.600 1.00 84.88 107 LYS A O 1
ATOM 833 N N . VAL A 1 108 ? 6.368 -1.409 -21.032 1.00 90.06 108 VAL A N 1
ATOM 834 C CA . VAL A 1 108 ? 7.334 -2.485 -21.315 1.00 90.06 108 VAL A CA 1
ATOM 835 C C . VAL A 1 108 ? 7.193 -2.986 -22.752 1.00 90.06 108 VAL A C 1
ATOM 837 O O . VAL A 1 108 ? 8.185 -3.066 -23.472 1.00 90.06 108 VAL A O 1
ATOM 840 N N . VAL A 1 109 ? 5.968 -3.281 -23.206 1.00 91.00 109 VAL A N 1
ATOM 841 C CA . VAL A 1 109 ? 5.727 -3.729 -24.589 1.00 91.00 109 VAL A CA 1
ATOM 842 C C . VAL A 1 109 ? 6.202 -2.681 -25.600 1.00 91.00 109 VAL A C 1
ATOM 844 O O . VAL A 1 109 ? 6.881 -3.031 -26.563 1.00 91.00 109 VAL A O 1
ATOM 847 N N . ALA A 1 110 ? 5.906 -1.399 -25.373 1.00 87.50 110 ALA A N 1
ATOM 848 C CA . ALA A 1 110 ? 6.356 -0.320 -26.250 1.00 87.50 110 ALA A CA 1
ATOM 849 C C . ALA A 1 110 ? 7.893 -0.199 -26.294 1.00 87.50 110 ALA A C 1
ATOM 851 O O . ALA A 1 110 ? 8.464 -0.047 -27.375 1.00 87.50 110 ALA A O 1
ATOM 852 N N . ALA A 1 111 ? 8.571 -0.322 -25.148 1.00 87.75 111 ALA A N 1
ATOM 853 C CA . ALA A 1 111 ? 10.032 -0.305 -25.072 1.00 87.75 111 ALA A CA 1
ATOM 854 C C . ALA A 1 111 ? 10.663 -1.510 -25.799 1.00 87.75 111 ALA A C 1
ATOM 856 O O . ALA A 1 111 ? 11.617 -1.344 -26.559 1.00 87.75 111 ALA A O 1
ATOM 857 N N . ARG A 1 112 ? 10.081 -2.710 -25.661 1.00 91.56 112 ARG A N 1
ATOM 858 C CA . ARG A 1 112 ? 10.512 -3.912 -26.399 1.00 91.56 112 ARG A CA 1
ATOM 859 C C . ARG A 1 112 ? 10.372 -3.740 -27.912 1.00 91.56 112 ARG A C 1
ATOM 861 O O . ARG A 1 112 ? 11.315 -4.027 -28.641 1.00 91.56 112 ARG A O 1
ATOM 868 N N . GLN A 1 113 ? 9.251 -3.190 -28.384 1.00 92.44 113 GLN A N 1
ATOM 869 C CA . GLN A 1 113 ? 9.055 -2.888 -29.810 1.00 92.44 113 GLN A CA 1
ATOM 870 C C . GLN A 1 113 ? 10.069 -1.862 -30.338 1.00 92.44 113 GLN A C 1
ATOM 872 O O . GLN A 1 113 ? 10.489 -1.934 -31.493 1.00 92.44 113 GLN A O 1
ATOM 877 N N . LYS A 1 114 ? 10.470 -0.890 -29.511 1.00 89.31 114 LYS A N 1
ATOM 878 C CA . LYS A 1 114 ? 11.503 0.096 -29.858 1.00 89.31 114 LYS A CA 1
ATOM 879 C C . LYS A 1 114 ? 12.875 -0.568 -30.017 1.00 89.31 114 LYS A C 1
ATOM 881 O O . LYS A 1 114 ? 13.558 -0.273 -30.997 1.00 89.31 114 LYS A O 1
ATOM 886 N N . LEU A 1 115 ? 13.244 -1.480 -29.112 1.00 90.31 115 LEU A N 1
ATOM 887 C CA . LEU A 1 115 ? 14.473 -2.273 -29.225 1.00 90.31 115 LEU A CA 1
ATOM 888 C C . LEU A 1 115 ? 14.458 -3.157 -30.477 1.00 90.31 115 LEU A C 1
ATOM 890 O O . LEU A 1 115 ? 15.412 -3.122 -31.245 1.00 90.31 115 LEU A O 1
ATOM 894 N N . GLU A 1 116 ? 13.363 -3.870 -30.731 1.00 91.56 116 GLU A N 1
ATOM 895 C CA . GLU A 1 116 ? 13.231 -4.747 -31.900 1.00 91.56 116 GLU A CA 1
ATOM 896 C C . GLU A 1 116 ? 13.398 -3.975 -33.219 1.00 91.56 116 GLU A C 1
ATOM 898 O O . GLU A 1 116 ? 14.157 -4.384 -34.098 1.00 91.56 116 GLU A O 1
ATOM 903 N N . ARG A 1 117 ? 12.758 -2.803 -33.346 1.00 91.31 117 ARG A N 1
ATOM 904 C CA . ARG A 1 117 ? 12.926 -1.925 -34.519 1.00 91.31 117 ARG A CA 1
ATOM 905 C C . ARG A 1 117 ? 14.359 -1.423 -34.668 1.00 91.31 117 ARG A C 1
ATOM 907 O O . ARG A 1 117 ? 14.847 -1.311 -35.791 1.00 91.31 117 ARG A O 1
ATOM 914 N N . HIS A 1 118 ? 15.014 -1.092 -33.557 1.00 88.19 118 HIS A N 1
ATOM 915 C CA . HIS A 1 118 ? 16.408 -0.664 -33.565 1.00 88.19 118 HIS A CA 1
ATOM 916 C C . HIS A 1 118 ? 17.321 -1.797 -34.046 1.00 88.19 118 HIS A C 1
ATOM 918 O O . HIS A 1 118 ? 18.077 -1.596 -34.990 1.00 88.19 118 HIS A O 1
ATOM 924 N N . GLU A 1 119 ? 17.207 -2.992 -33.464 1.00 87.75 119 GLU A N 1
ATOM 925 C CA . GLU A 1 119 ? 18.010 -4.162 -33.838 1.00 87.75 119 GLU A CA 1
ATOM 926 C C . GLU A 1 119 ? 17.776 -4.578 -35.300 1.00 87.75 119 GLU A C 1
ATOM 928 O O . GLU A 1 119 ? 18.740 -4.858 -36.015 1.00 87.75 119 GLU A O 1
ATOM 933 N N . ALA A 1 120 ? 16.529 -4.534 -35.783 1.00 88.69 120 ALA A N 1
ATOM 934 C CA . ALA A 1 120 ? 16.208 -4.788 -37.187 1.00 88.69 120 ALA A CA 1
ATOM 935 C C . ALA A 1 120 ? 16.893 -3.782 -38.128 1.00 88.69 120 ALA A C 1
ATOM 937 O O . ALA A 1 120 ? 17.529 -4.185 -39.102 1.00 88.69 120 ALA A O 1
ATOM 938 N N . ARG A 1 121 ? 16.831 -2.482 -37.805 1.00 88.69 121 ARG A N 1
ATOM 939 C CA . ARG A 1 121 ? 17.493 -1.426 -38.585 1.00 88.69 121 ARG A CA 1
ATOM 940 C C . ARG A 1 121 ? 19.015 -1.555 -38.549 1.00 88.69 121 ARG A C 1
ATOM 942 O O . ARG A 1 121 ? 19.663 -1.378 -39.574 1.00 88.69 121 ARG A O 1
ATOM 949 N N . THR A 1 122 ? 19.598 -1.867 -37.393 1.00 86.06 122 THR A N 1
ATOM 950 C CA . THR A 1 122 ? 21.044 -2.099 -37.274 1.00 86.06 122 THR A CA 1
ATOM 951 C C . THR A 1 122 ? 21.475 -3.276 -38.141 1.00 86.06 122 THR A C 1
ATOM 953 O O . THR A 1 122 ? 22.467 -3.168 -38.855 1.00 86.06 122 THR A O 1
ATOM 956 N N . LYS A 1 123 ? 20.711 -4.374 -38.138 1.00 85.50 123 LYS A N 1
ATOM 957 C CA . LYS A 1 123 ? 20.987 -5.542 -38.980 1.00 85.50 123 LYS A CA 1
ATOM 958 C C . LYS A 1 123 ? 20.920 -5.211 -40.474 1.00 85.50 123 LYS A C 1
ATOM 960 O O . LYS A 1 123 ? 21.775 -5.665 -41.226 1.00 85.50 123 LYS A O 1
ATOM 965 N N . GLU A 1 124 ? 19.938 -4.416 -40.897 1.00 88.50 124 GLU A N 1
ATOM 966 C CA . GLU A 1 124 ? 19.819 -3.952 -42.285 1.00 88.50 124 GLU A CA 1
ATOM 967 C C . GLU A 1 124 ? 21.021 -3.094 -42.705 1.00 88.50 124 GLU A C 1
ATOM 969 O O . GLU A 1 124 ? 21.618 -3.344 -43.749 1.00 88.50 124 GLU A O 1
ATOM 974 N N . LEU A 1 125 ? 21.417 -2.125 -41.873 1.00 85.88 125 LEU A N 1
ATOM 975 C CA . LEU A 1 125 ? 22.562 -1.252 -42.147 1.00 85.88 125 LEU A CA 1
ATOM 976 C C . LEU A 1 125 ? 23.884 -2.024 -42.192 1.00 85.88 125 LEU A C 1
ATOM 978 O O . LEU A 1 125 ? 24.711 -1.756 -43.058 1.00 85.88 125 LEU A O 1
ATOM 982 N N . LEU A 1 126 ? 24.078 -2.998 -41.298 1.00 83.12 126 LEU A N 1
ATOM 983 C CA . LEU A 1 126 ? 25.255 -3.867 -41.327 1.00 83.12 126 LEU A CA 1
ATOM 984 C C . LEU A 1 126 ? 25.293 -4.719 -42.599 1.00 83.12 126 LEU A C 1
ATOM 986 O O . LEU A 1 126 ? 26.341 -4.808 -43.222 1.00 83.12 126 LEU A O 1
ATOM 990 N N . ALA A 1 127 ? 24.158 -5.271 -43.037 1.00 83.00 127 ALA A N 1
ATOM 991 C CA . ALA A 1 127 ? 24.091 -6.018 -44.293 1.00 83.00 127 ALA A CA 1
ATOM 992 C C . ALA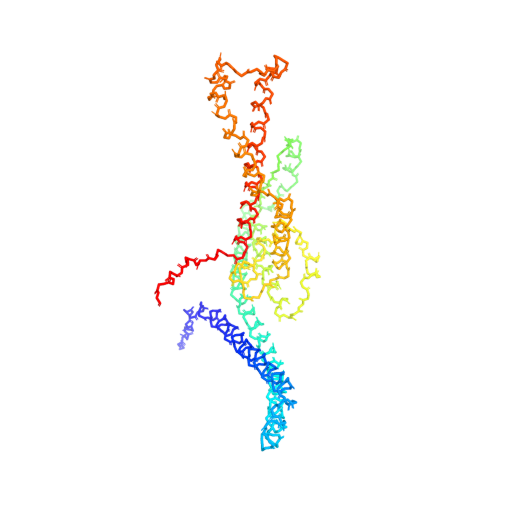 A 1 127 ? 24.392 -5.134 -45.519 1.00 83.00 127 ALA A C 1
ATOM 994 O O . ALA A 1 127 ? 25.046 -5.584 -46.458 1.00 83.00 127 ALA A O 1
ATOM 995 N N . GLN A 1 128 ? 23.944 -3.872 -45.515 1.00 84.50 128 GLN A N 1
ATOM 996 C CA . GLN A 1 128 ? 24.282 -2.900 -46.562 1.00 84.50 128 GLN A CA 1
ATOM 997 C C . GLN A 1 128 ? 25.779 -2.563 -46.558 1.00 84.50 128 GLN A C 1
ATOM 999 O O . GLN A 1 128 ? 26.398 -2.558 -47.619 1.00 84.50 128 GLN A O 1
ATOM 1004 N N . LEU A 1 129 ? 26.370 -2.328 -45.382 1.00 82.62 129 LEU A N 1
ATOM 1005 C CA . LEU A 1 129 ? 27.811 -2.100 -45.240 1.00 82.62 129 LEU A CA 1
ATOM 1006 C C . LEU A 1 129 ? 28.616 -3.306 -45.728 1.00 82.62 129 LEU A C 1
ATOM 1008 O O . LEU A 1 129 ? 29.529 -3.139 -46.528 1.00 82.62 129 LEU A O 1
ATOM 1012 N N . GLU A 1 130 ? 28.228 -4.521 -45.338 1.00 81.69 130 GLU A N 1
ATOM 1013 C CA . GLU A 1 130 ? 28.888 -5.751 -45.784 1.00 81.69 130 GLU A CA 1
ATOM 1014 C C . GLU A 1 130 ? 28.827 -5.940 -47.303 1.00 81.69 130 GLU A C 1
ATOM 1016 O O . GLU A 1 130 ? 29.803 -6.372 -47.919 1.00 81.69 130 GLU A O 1
ATOM 1021 N N . ALA A 1 131 ? 27.699 -5.583 -47.921 1.00 82.12 131 ALA A N 1
ATOM 1022 C CA . ALA A 1 131 ? 27.531 -5.647 -49.368 1.00 82.12 131 ALA A CA 1
ATOM 1023 C C . ALA A 1 131 ? 28.397 -4.620 -50.123 1.00 82.12 131 ALA A C 1
ATOM 1025 O O . ALA A 1 131 ? 28.789 -4.885 -51.260 1.00 82.12 131 ALA A O 1
ATOM 1026 N N . HIS A 1 132 ? 28.685 -3.463 -49.520 1.00 79.88 132 HIS A N 1
ATOM 1027 C CA . HIS A 1 132 ? 29.445 -2.383 -50.155 1.00 79.88 132 HIS A CA 1
ATOM 1028 C C . HIS A 1 132 ? 30.951 -2.423 -49.864 1.00 79.88 132 HIS A C 1
ATOM 1030 O O . HIS A 1 132 ? 31.744 -2.124 -50.755 1.00 79.88 132 HIS A O 1
ATOM 1036 N N . GLU A 1 133 ? 31.348 -2.788 -48.647 1.00 76.12 133 GLU A N 1
ATOM 1037 C CA . GLU A 1 133 ? 32.723 -2.651 -48.140 1.00 76.12 133 GLU A CA 1
ATOM 1038 C C . GLU A 1 133 ? 33.375 -4.001 -47.781 1.00 76.12 133 GLU A C 1
ATOM 1040 O O . GLU A 1 133 ? 34.570 -4.054 -47.489 1.00 76.12 133 GLU A O 1
ATOM 1045 N N . GLY A 1 134 ? 32.626 -5.108 -47.858 1.00 73.44 134 GLY A N 1
ATOM 1046 C CA . GLY A 1 134 ? 33.066 -6.428 -47.398 1.00 73.44 134 GLY A CA 1
ATOM 1047 C C . GLY A 1 134 ? 32.786 -6.661 -45.903 1.00 73.44 134 GLY A C 1
ATOM 1048 O O . GLY A 1 134 ? 32.174 -5.819 -45.252 1.00 73.44 134 GLY A O 1
ATOM 1049 N N . PRO A 1 135 ? 33.190 -7.813 -45.331 1.00 71.38 135 PRO A N 1
ATOM 1050 C CA . PRO A 1 135 ? 32.808 -8.217 -43.977 1.00 71.38 135 PRO A CA 1
ATOM 1051 C C . PRO A 1 135 ? 33.162 -7.162 -42.922 1.00 71.38 135 PRO A C 1
ATOM 1053 O O . PRO A 1 135 ? 34.339 -6.878 -42.679 1.00 71.38 135 PRO A O 1
ATOM 1056 N N . TYR A 1 136 ? 32.144 -6.608 -42.263 1.00 58.97 136 TYR A N 1
ATOM 1057 C CA . TYR A 1 136 ? 32.344 -5.617 -41.217 1.00 58.97 136 TYR A CA 1
ATOM 1058 C C . TYR A 1 136 ? 32.901 -6.296 -39.963 1.00 58.97 136 TYR A C 1
ATOM 1060 O O . TYR A 1 136 ? 32.238 -7.117 -39.329 1.00 58.97 136 TYR A O 1
ATOM 1068 N N . THR A 1 137 ? 34.127 -5.938 -39.579 1.00 59.00 137 THR A N 1
ATOM 1069 C CA . THR A 1 137 ? 34.707 -6.368 -38.303 1.00 59.00 137 THR A CA 1
ATOM 1070 C C . THR A 1 137 ? 34.622 -5.185 -37.343 1.00 59.00 137 THR A C 1
ATOM 1072 O O . THR A 1 137 ? 35.318 -4.195 -37.572 1.00 59.00 137 THR A O 1
ATOM 1075 N N . PRO A 1 138 ? 33.783 -5.221 -36.290 1.00 58.91 138 PRO A N 1
ATOM 1076 C CA . PRO A 1 138 ? 33.752 -4.133 -35.325 1.00 58.91 138 PRO A CA 1
ATOM 1077 C C . PRO A 1 138 ? 35.148 -3.993 -34.712 1.00 58.91 138 PRO A C 1
ATOM 1079 O O . PRO A 1 138 ? 35.696 -4.967 -34.191 1.00 58.91 138 PRO A O 1
ATOM 1082 N N . GLU A 1 139 ? 35.728 -2.793 -34.765 1.00 56.19 139 GLU A N 1
ATOM 1083 C CA . GLU A 1 139 ? 37.026 -2.454 -34.160 1.00 56.19 139 GLU A CA 1
ATOM 1084 C C . GLU A 1 139 ? 36.928 -2.431 -32.616 1.00 56.19 139 GLU A C 1
ATOM 1086 O O . GLU A 1 139 ? 37.205 -1.442 -31.945 1.00 56.19 139 GLU A O 1
ATOM 1091 N N . GLY A 1 140 ? 36.469 -3.529 -32.018 1.00 53.00 140 GLY A N 1
ATOM 1092 C CA . GLY A 1 140 ? 36.125 -3.643 -30.602 1.00 53.00 140 GLY A CA 1
ATOM 1093 C C . GLY A 1 140 ? 37.300 -3.590 -29.613 1.00 53.00 140 GLY A C 1
ATOM 1094 O O . GLY A 1 140 ? 37.096 -3.066 -28.520 1.00 53.00 140 GLY A O 1
ATOM 1095 N N . PRO A 1 141 ? 38.526 -4.079 -29.914 1.00 48.19 141 PRO A N 1
ATOM 1096 C CA . PRO A 1 141 ? 39.601 -4.071 -28.916 1.00 48.19 141 PRO A CA 1
ATOM 1097 C C . PRO A 1 141 ? 40.675 -2.987 -29.107 1.00 48.19 141 PRO A C 1
ATOM 1099 O O . PRO A 1 141 ? 41.413 -2.711 -28.160 1.00 48.19 141 PRO A O 1
ATOM 1102 N N . VAL A 1 142 ? 40.799 -2.367 -30.289 1.00 46.94 142 VAL A N 1
ATOM 1103 C CA . VAL A 1 142 ? 41.925 -1.452 -30.583 1.00 46.94 142 VAL A CA 1
ATOM 1104 C C . VAL A 1 142 ? 41.739 -0.090 -29.905 1.00 46.94 142 VAL A C 1
ATOM 1106 O O . VAL A 1 142 ? 42.688 0.445 -29.333 1.00 46.94 142 VAL A O 1
ATOM 1109 N N . LEU A 1 143 ? 40.504 0.417 -29.841 1.00 49.22 143 LEU A N 1
ATOM 1110 C CA . LEU A 1 143 ? 40.192 1.668 -29.140 1.00 49.22 143 LEU A CA 1
ATOM 1111 C C . LEU A 1 143 ? 40.188 1.513 -27.611 1.00 49.22 143 LEU A C 1
ATOM 1113 O O . LEU A 1 143 ? 40.521 2.457 -26.901 1.00 49.22 143 LEU A O 1
ATOM 1117 N N . TYR A 1 144 ? 39.886 0.323 -27.081 1.00 46.75 144 TYR A N 1
ATOM 1118 C CA . TYR A 1 144 ? 39.792 0.105 -25.631 1.00 46.75 144 TYR A CA 1
ATOM 1119 C C . TYR A 1 144 ? 41.162 0.191 -24.930 1.00 46.75 144 TYR A C 1
ATOM 1121 O O . TYR A 1 144 ? 41.262 0.732 -23.829 1.00 46.75 144 TYR A O 1
ATOM 1129 N N . LYS A 1 145 ? 42.241 -0.280 -25.581 1.00 43.56 145 LYS A N 1
ATOM 1130 C CA . LYS A 1 145 ? 43.613 -0.228 -25.032 1.00 43.56 145 LYS A CA 1
ATOM 1131 C C . LYS A 1 145 ? 44.242 1.168 -25.081 1.00 43.56 145 LYS A C 1
ATOM 1133 O O . LYS A 1 145 ? 44.828 1.580 -24.090 1.00 43.56 145 LYS A O 1
ATOM 1138 N N . GLN A 1 146 ? 44.082 1.916 -26.178 1.00 46.78 146 GLN A N 1
ATOM 1139 C CA . GLN A 1 146 ? 44.572 3.306 -26.259 1.00 46.78 146 GLN A CA 1
ATOM 1140 C C . GLN A 1 146 ? 43.843 4.255 -25.294 1.00 46.78 146 GLN A C 1
ATOM 1142 O O . GLN A 1 146 ? 44.375 5.299 -24.928 1.00 46.78 146 GLN A O 1
ATOM 1147 N N . TRP A 1 147 ? 42.631 3.895 -24.872 1.00 52.84 147 TRP A N 1
ATOM 1148 C CA . TRP A 1 147 ? 41.772 4.734 -24.044 1.00 52.84 147 TRP A CA 1
ATOM 1149 C C . TRP A 1 147 ? 41.956 4.506 -22.528 1.00 52.84 147 TRP A C 1
ATOM 1151 O O . TRP A 1 147 ? 41.859 5.453 -21.741 1.00 52.84 147 TRP A O 1
ATOM 1161 N N . LEU A 1 148 ? 42.306 3.278 -22.118 1.00 51.41 148 LEU A N 1
ATOM 1162 C CA . LEU A 1 148 ? 42.653 2.930 -20.730 1.00 51.41 148 LEU A CA 1
ATOM 1163 C C . LEU A 1 148 ? 43.955 3.590 -20.242 1.00 51.41 148 LEU A C 1
ATOM 1165 O O . LEU A 1 148 ? 44.052 3.927 -19.064 1.00 51.41 148 LEU A O 1
ATOM 1169 N N . ASP A 1 149 ? 44.913 3.847 -21.135 1.00 51.91 149 ASP A N 1
ATOM 1170 C CA . ASP A 1 149 ? 46.196 4.469 -20.775 1.00 51.91 149 ASP A CA 1
ATOM 1171 C C . ASP A 1 149 ? 46.102 5.998 -20.539 1.00 51.91 149 ASP A C 1
ATOM 1173 O O . ASP A 1 149 ? 47.035 6.599 -20.004 1.00 51.91 149 ASP A O 1
ATOM 1177 N N . GLY A 1 150 ? 44.980 6.648 -20.890 1.00 49.00 150 GLY A N 1
ATOM 1178 C CA . GLY A 1 150 ? 44.850 8.117 -20.878 1.00 49.00 150 GLY A CA 1
ATOM 1179 C C . GLY A 1 150 ? 44.030 8.747 -19.741 1.00 49.00 150 GLY A C 1
ATOM 1180 O O . GLY A 1 150 ? 44.121 9.956 -19.528 1.00 49.00 150 GLY A O 1
ATOM 1181 N N . SER A 1 151 ? 43.229 7.983 -18.992 1.00 46.69 151 SER A N 1
ATOM 1182 C CA . SER A 1 151 ? 42.136 8.565 -18.191 1.00 46.69 151 SER A CA 1
ATOM 1183 C C . SER A 1 151 ? 42.341 8.416 -16.679 1.00 46.69 151 SER A C 1
ATOM 1185 O O . SER A 1 151 ? 41.779 7.532 -16.035 1.00 46.69 151 SER A O 1
ATOM 1187 N N . ARG A 1 152 ? 43.113 9.327 -16.070 1.00 46.59 152 ARG A N 1
ATOM 1188 C CA . ARG A 1 152 ? 43.106 9.533 -14.609 1.00 46.59 152 ARG A CA 1
ATOM 1189 C C . ARG A 1 152 ? 41.808 10.244 -14.187 1.00 46.59 152 ARG A C 1
ATOM 1191 O O . ARG A 1 152 ? 41.664 11.439 -14.407 1.00 46.59 152 ARG A O 1
ATOM 1198 N N . GLY A 1 153 ? 40.906 9.524 -13.517 1.00 46.62 153 GLY A N 1
ATOM 1199 C CA . GLY A 1 153 ? 40.007 10.102 -12.502 1.00 46.62 153 GLY A CA 1
ATOM 1200 C C . GLY A 1 153 ? 38.619 10.609 -12.922 1.00 46.62 153 GLY A C 1
ATOM 1201 O O . GLY A 1 153 ? 37.943 11.200 -12.086 1.00 46.62 153 GLY A O 1
ATOM 1202 N N . GLY A 1 154 ? 38.154 10.376 -14.151 1.00 37.69 154 GLY A N 1
ATOM 1203 C CA . GLY A 1 154 ? 36.771 10.678 -14.547 1.00 37.69 154 GLY A CA 1
ATOM 1204 C C . GLY A 1 154 ? 35.902 9.421 -14.576 1.00 37.69 154 GLY A C 1
ATOM 1205 O O . GLY A 1 154 ? 36.258 8.458 -15.251 1.00 37.69 154 GLY A O 1
ATOM 1206 N N . VAL A 1 155 ? 34.751 9.417 -13.890 1.00 43.94 155 VAL A N 1
ATOM 1207 C CA . VAL A 1 155 ? 33.708 8.390 -14.084 1.00 43.94 155 VAL A CA 1
ATOM 1208 C C . VAL A 1 155 ? 33.126 8.586 -15.483 1.00 43.94 155 VAL A C 1
ATOM 1210 O O . VAL A 1 155 ? 32.207 9.374 -15.690 1.00 43.94 155 VAL A O 1
ATOM 1213 N N . PHE A 1 156 ? 33.721 7.923 -16.467 1.00 42.28 156 PHE A N 1
ATOM 1214 C CA . PHE A 1 156 ? 33.329 8.049 -17.862 1.00 42.28 156 PHE A CA 1
ATOM 1215 C C . PHE A 1 156 ? 32.329 6.950 -18.232 1.00 42.28 156 PHE A C 1
ATOM 1217 O O . PHE A 1 156 ? 32.614 5.761 -18.093 1.00 42.28 156 PHE A O 1
ATOM 1224 N N . ARG A 1 157 ? 31.153 7.346 -18.732 1.00 42.44 157 ARG A N 1
ATOM 1225 C CA . ARG A 1 157 ? 30.241 6.449 -19.451 1.00 42.44 157 ARG A CA 1
ATOM 1226 C C . ARG A 1 157 ? 30.740 6.377 -20.893 1.00 42.44 157 ARG A C 1
ATOM 1228 O O . ARG A 1 157 ? 30.718 7.393 -21.580 1.00 42.44 157 ARG A O 1
ATOM 1235 N N . GLY A 1 158 ? 31.225 5.207 -21.318 1.00 40.94 158 GLY A N 1
ATOM 1236 C CA . GLY A 1 158 ? 31.588 4.933 -22.716 1.00 40.94 158 GLY A CA 1
ATOM 1237 C C . GLY A 1 158 ? 30.448 5.254 -23.694 1.00 40.94 158 GLY A C 1
ATOM 1238 O O . GLY A 1 158 ? 29.339 5.542 -23.238 1.00 40.94 158 GLY A O 1
ATOM 1239 N N . PRO A 1 159 ? 30.669 5.184 -25.023 1.00 42.22 159 PRO A N 1
ATOM 1240 C CA . PRO A 1 159 ? 29.562 5.204 -25.971 1.00 42.22 159 PRO A CA 1
ATOM 1241 C C . PRO A 1 159 ? 28.615 4.067 -25.587 1.00 42.22 159 PRO A C 1
ATOM 1243 O O . PRO A 1 159 ? 28.915 2.893 -25.789 1.00 42.22 159 PRO A O 1
ATOM 1246 N N . THR A 1 160 ? 27.501 4.405 -24.944 1.00 50.34 160 THR A N 1
ATOM 1247 C CA . THR A 1 160 ? 26.454 3.440 -24.668 1.00 50.34 160 THR A CA 1
ATOM 1248 C C . THR A 1 160 ? 25.895 3.083 -26.025 1.00 50.34 160 THR A C 1
ATOM 1250 O O . THR A 1 160 ? 25.274 3.918 -26.687 1.00 50.34 160 THR A O 1
ATOM 1253 N N . TYR A 1 161 ? 26.165 1.859 -26.478 1.00 61.69 161 TYR A N 1
ATOM 1254 C CA . TYR A 1 161 ? 25.496 1.334 -27.652 1.00 61.69 161 TYR A CA 1
ATOM 1255 C C . TYR A 1 161 ? 24.003 1.555 -27.427 1.00 61.69 161 TYR A C 1
ATOM 1257 O O . TYR A 1 161 ? 23.466 1.211 -26.373 1.00 61.69 161 TYR A O 1
ATOM 1265 N N . THR A 1 162 ? 23.336 2.204 -28.375 1.00 72.75 162 THR A N 1
ATOM 1266 C CA . THR A 1 162 ? 21.912 2.551 -28.273 1.00 72.75 162 THR A CA 1
ATOM 1267 C C . THR A 1 162 ? 21.061 1.331 -27.906 1.00 72.75 162 THR A C 1
ATOM 1269 O O . THR A 1 162 ? 20.082 1.465 -27.178 1.00 72.75 162 THR A O 1
ATOM 1272 N N . SER A 1 163 ? 21.491 0.131 -28.305 1.00 75.19 163 SER A N 1
ATOM 1273 C CA . SER A 1 163 ? 20.928 -1.157 -27.890 1.00 75.19 163 SER A CA 1
ATOM 1274 C C . SER A 1 163 ? 20.998 -1.416 -26.379 1.00 75.19 163 SER A C 1
ATOM 1276 O O . SER A 1 163 ? 20.013 -1.869 -25.803 1.00 75.19 163 SER A O 1
ATOM 1278 N N . ASP A 1 164 ? 22.120 -1.123 -25.720 1.00 76.25 164 ASP A N 1
ATOM 1279 C CA . ASP A 1 164 ? 22.287 -1.333 -24.275 1.00 76.25 164 ASP A CA 1
ATOM 1280 C C . ASP A 1 164 ? 21.420 -0.356 -23.480 1.00 76.25 164 ASP A C 1
ATOM 1282 O O . ASP A 1 164 ? 20.715 -0.767 -22.562 1.00 76.25 164 ASP A O 1
ATOM 1286 N N . ALA A 1 165 ? 21.350 0.907 -23.913 1.00 79.00 165 ALA A N 1
ATOM 1287 C CA . ALA A 1 165 ? 20.450 1.891 -23.312 1.00 79.00 165 ALA A CA 1
ATOM 1288 C C . ALA A 1 165 ? 18.967 1.482 -23.431 1.00 79.00 165 ALA A C 1
ATOM 1290 O O . ALA A 1 165 ? 18.197 1.656 -22.489 1.00 79.00 165 ALA A O 1
ATOM 1291 N N . LEU A 1 166 ? 18.560 0.901 -24.567 1.00 81.94 166 LEU A N 1
ATOM 1292 C CA . LEU A 1 166 ? 17.200 0.385 -24.770 1.00 81.94 166 LEU A CA 1
ATOM 1293 C C . LEU A 1 166 ? 16.916 -0.872 -23.932 1.00 81.94 166 LEU A C 1
ATOM 1295 O O . LEU A 1 166 ? 15.801 -1.048 -23.442 1.00 81.94 166 LEU A O 1
ATOM 1299 N N . ARG A 1 167 ? 17.911 -1.743 -23.735 1.00 84.44 167 ARG A N 1
ATOM 1300 C CA . ARG A 1 167 ? 17.797 -2.910 -22.843 1.00 84.44 167 ARG A CA 1
ATOM 1301 C C . ARG A 1 167 ? 17.678 -2.489 -21.382 1.00 84.44 167 ARG A C 1
ATOM 1303 O O . ARG A 1 167 ? 16.861 -3.059 -20.658 1.00 84.44 167 ARG A O 1
ATOM 1310 N N . ASP A 1 168 ? 18.425 -1.471 -20.969 1.00 81.94 168 ASP A N 1
ATOM 1311 C CA . ASP A 1 168 ? 18.307 -0.882 -19.637 1.00 81.94 168 ASP A CA 1
ATOM 1312 C C . ASP A 1 168 ? 16.951 -0.182 -19.444 1.00 81.94 168 ASP A C 1
ATOM 1314 O O . ASP A 1 168 ? 16.330 -0.341 -18.392 1.00 81.94 168 ASP A O 1
ATOM 1318 N N . GLU A 1 169 ? 16.433 0.515 -20.465 1.00 82.94 169 GLU A N 1
ATOM 1319 C CA . GLU A 1 169 ? 15.076 1.094 -20.475 1.00 82.94 169 GLU A CA 1
ATOM 1320 C C . GLU A 1 169 ? 14.006 0.009 -20.241 1.00 82.94 169 GLU A C 1
ATOM 1322 O O . GLU A 1 169 ? 13.133 0.169 -19.385 1.00 82.94 169 GLU A O 1
ATOM 1327 N N . ILE A 1 170 ? 14.108 -1.135 -20.932 1.00 87.25 170 ILE A N 1
ATOM 1328 C CA . ILE A 1 170 ? 13.206 -2.283 -20.744 1.00 87.25 170 ILE A CA 1
ATOM 1329 C C . ILE A 1 170 ? 13.330 -2.852 -19.330 1.00 87.25 170 ILE A C 1
ATOM 1331 O O . ILE A 1 170 ? 12.314 -3.011 -18.655 1.00 87.25 170 ILE A O 1
ATOM 1335 N N . ARG A 1 171 ? 14.552 -3.124 -18.856 1.00 84.25 171 ARG A N 1
ATOM 1336 C CA . ARG A 1 171 ? 14.786 -3.684 -17.514 1.00 84.25 171 ARG A CA 1
ATOM 1337 C C . ARG A 1 171 ? 14.205 -2.777 -16.426 1.00 84.25 171 ARG A C 1
ATOM 1339 O O . ARG A 1 171 ? 13.572 -3.261 -15.489 1.00 84.25 171 ARG A O 1
ATOM 1346 N N . THR A 1 172 ? 14.380 -1.467 -16.580 1.00 80.50 172 THR A N 1
ATOM 1347 C CA . THR A 1 172 ? 13.867 -0.453 -15.649 1.00 80.50 172 THR A CA 1
ATOM 1348 C C . THR A 1 172 ? 12.339 -0.387 -15.682 1.00 80.50 172 THR A C 1
ATOM 1350 O O . THR A 1 172 ? 11.718 -0.238 -14.636 1.00 80.50 172 THR A O 1
ATOM 1353 N N . ALA A 1 173 ? 11.709 -0.563 -16.848 1.00 83.44 173 ALA A N 1
ATOM 1354 C CA . AL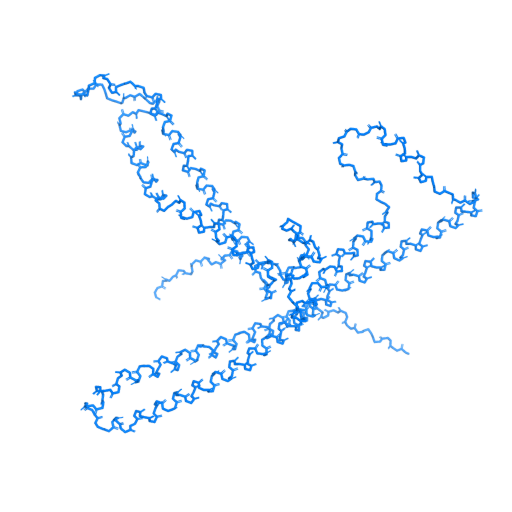A A 1 173 ? 10.251 -0.602 -16.980 1.00 83.44 173 ALA A CA 1
ATOM 1355 C C . ALA A 1 173 ? 9.622 -1.923 -16.485 1.00 83.44 173 ALA A C 1
ATOM 1357 O O . ALA A 1 173 ? 8.503 -1.921 -15.971 1.00 83.44 173 ALA A O 1
ATOM 1358 N N . GLU A 1 174 ? 10.322 -3.052 -16.627 1.00 88.62 174 GLU A N 1
ATOM 1359 C CA . GLU A 1 174 ? 9.863 -4.377 -16.182 1.00 88.62 174 GLU A CA 1
ATOM 1360 C C . GLU A 1 174 ? 9.851 -4.511 -14.665 1.00 88.62 174 GLU A C 1
ATOM 1362 O O . GLU A 1 174 ? 8.964 -5.160 -14.103 1.00 88.62 174 GLU A O 1
ATOM 1367 N N . ARG A 1 175 ? 10.820 -3.879 -13.999 1.00 84.31 175 ARG A N 1
ATOM 1368 C CA . ARG A 1 175 ? 11.012 -3.994 -12.557 1.00 84.31 175 ARG A CA 1
ATOM 1369 C C . ARG A 1 175 ? 9.755 -3.579 -11.770 1.00 84.31 175 ARG A C 1
ATOM 1371 O O . ARG A 1 175 ? 9.247 -4.439 -11.052 1.00 84.31 175 ARG A O 1
ATOM 1378 N N . PRO A 1 176 ? 9.156 -2.381 -11.960 1.00 83.62 176 PRO A N 1
ATOM 1379 C CA . PRO A 1 176 ? 7.884 -2.000 -11.337 1.00 83.62 176 PRO A CA 1
ATOM 1380 C C . PRO A 1 176 ? 6.751 -3.019 -11.519 1.00 83.62 176 PRO A C 1
ATOM 1382 O O . PRO A 1 176 ? 6.008 -3.292 -10.579 1.00 83.62 176 PRO A O 1
ATOM 1385 N N . VAL A 1 177 ? 6.622 -3.610 -12.714 1.00 89.69 177 VAL A N 1
ATOM 1386 C CA . VAL A 1 177 ? 5.571 -4.599 -13.018 1.00 89.69 177 VAL A CA 1
ATOM 1387 C C . VAL A 1 177 ? 5.767 -5.867 -12.188 1.00 89.69 177 VAL A C 1
ATOM 1389 O O . VAL A 1 177 ? 4.802 -6.393 -11.632 1.00 89.69 177 VAL A O 1
ATOM 1392 N N . GLN A 1 178 ? 7.009 -6.343 -12.075 1.00 88.12 178 GLN A N 1
ATOM 1393 C CA . GLN A 1 178 ? 7.354 -7.504 -11.251 1.00 88.12 178 GLN A CA 1
ATOM 1394 C C . GLN A 1 178 ? 7.062 -7.243 -9.770 1.00 88.12 178 GLN A C 1
ATOM 1396 O O . GLN A 1 178 ? 6.456 -8.093 -9.117 1.00 88.12 178 GLN A O 1
ATOM 1401 N N . ILE A 1 179 ? 7.420 -6.056 -9.262 1.00 84.31 179 ILE A N 1
ATOM 1402 C CA . ILE A 1 179 ? 7.144 -5.648 -7.876 1.00 84.31 179 ILE A CA 1
ATOM 1403 C C . ILE A 1 179 ? 5.641 -5.699 -7.593 1.00 84.31 179 ILE A C 1
ATOM 1405 O O . ILE A 1 179 ? 5.205 -6.366 -6.656 1.00 84.31 179 ILE A O 1
ATOM 1409 N N . ILE A 1 180 ? 4.842 -5.013 -8.413 1.00 88.06 180 ILE A N 1
ATOM 1410 C CA . ILE A 1 180 ? 3.398 -4.901 -8.196 1.00 88.06 180 ILE A CA 1
ATOM 1411 C C . ILE A 1 180 ? 2.725 -6.277 -8.262 1.00 88.06 180 ILE A C 1
ATOM 1413 O O . ILE A 1 180 ? 1.859 -6.578 -7.442 1.00 88.06 180 ILE A O 1
ATOM 1417 N N . ARG A 1 181 ? 3.133 -7.140 -9.202 1.00 91.50 181 ARG A N 1
ATOM 1418 C CA . ARG A 1 181 ? 2.604 -8.510 -9.293 1.00 91.50 181 ARG A CA 1
ATOM 1419 C C . ARG A 1 181 ? 2.968 -9.346 -8.073 1.00 91.50 181 ARG A C 1
ATOM 1421 O O . ARG A 1 181 ? 2.097 -10.013 -7.527 1.00 91.50 181 ARG A O 1
ATOM 1428 N N . ALA A 1 182 ? 4.209 -9.261 -7.600 1.00 88.88 182 ALA A N 1
ATOM 1429 C CA . ALA A 1 182 ? 4.622 -9.952 -6.385 1.00 88.88 182 ALA A CA 1
ATOM 1430 C C . ALA A 1 182 ? 3.826 -9.484 -5.152 1.00 88.88 182 ALA A C 1
ATOM 1432 O O . ALA A 1 182 ? 3.416 -10.312 -4.339 1.00 88.88 182 ALA A O 1
ATOM 1433 N N . MET A 1 183 ? 3.541 -8.180 -5.045 1.00 86.06 183 MET A N 1
ATOM 1434 C CA . MET A 1 183 ? 2.655 -7.640 -4.005 1.00 86.06 183 MET A CA 1
ATOM 1435 C C . MET A 1 183 ? 1.229 -8.179 -4.132 1.00 86.06 183 MET A C 1
ATOM 1437 O O . MET A 1 183 ? 0.639 -8.591 -3.137 1.00 86.06 183 MET A O 1
ATOM 1441 N N . ALA A 1 184 ? 0.685 -8.228 -5.350 1.00 89.38 184 ALA A N 1
ATOM 1442 C CA . ALA A 1 184 ? -0.646 -8.768 -5.620 1.00 89.38 184 ALA A CA 1
ATOM 1443 C C . ALA A 1 184 ? -0.755 -10.272 -5.293 1.00 89.38 184 ALA A C 1
ATOM 1445 O O . ALA A 1 184 ? -1.823 -10.756 -4.916 1.00 89.38 184 ALA A O 1
ATOM 1446 N N . GLU A 1 185 ? 0.346 -11.015 -5.416 1.00 90.00 185 GLU A N 1
ATOM 1447 C CA . GLU A 1 185 ? 0.468 -12.420 -5.007 1.00 90.00 185 GLU A CA 1
ATOM 1448 C C . GLU A 1 185 ? 0.634 -12.601 -3.489 1.00 90.00 185 GLU A C 1
ATOM 1450 O O . GLU A 1 185 ? 0.595 -13.730 -3.003 1.00 90.00 185 GLU A O 1
ATOM 1455 N N . GLY A 1 186 ? 0.812 -11.516 -2.728 1.00 84.31 186 GLY A N 1
ATOM 1456 C CA . GLY A 1 186 ? 1.060 -11.571 -1.289 1.00 84.31 186 GLY A CA 1
ATOM 1457 C C . GLY A 1 186 ? 2.459 -12.071 -0.924 1.00 84.31 186 GLY A C 1
ATOM 1458 O O . GLY A 1 186 ? 2.662 -12.536 0.198 1.00 84.31 186 GLY A O 1
ATOM 1459 N N . ARG A 1 187 ? 3.429 -12.003 -1.848 1.00 81.69 187 ARG A N 1
ATOM 1460 C CA . ARG A 1 187 ? 4.819 -12.362 -1.541 1.00 81.69 187 ARG A CA 1
ATOM 1461 C C . ARG A 1 187 ? 5.417 -11.374 -0.547 1.00 81.69 187 ARG A C 1
ATOM 1463 O O . ARG A 1 187 ? 5.163 -10.170 -0.613 1.00 81.69 187 ARG A O 1
ATOM 1470 N N . ASN A 1 188 ? 6.271 -11.879 0.340 1.00 71.56 188 ASN A N 1
ATOM 1471 C CA . ASN A 1 188 ? 7.047 -11.019 1.218 1.00 71.56 188 ASN A CA 1
ATOM 1472 C C . ASN A 1 188 ? 8.080 -10.253 0.385 1.00 71.56 188 ASN A C 1
ATOM 1474 O O . ASN A 1 188 ? 9.018 -10.831 -0.160 1.00 71.56 188 ASN A O 1
ATOM 1478 N N . LEU A 1 189 ? 7.914 -8.934 0.297 1.00 67.12 189 LEU A N 1
ATOM 1479 C CA . LEU A 1 189 ? 8.840 -8.094 -0.456 1.00 67.12 189 LEU A CA 1
ATOM 1480 C C . LEU A 1 189 ? 10.244 -8.066 0.161 1.00 67.12 189 LEU A C 1
ATOM 1482 O O . LEU A 1 189 ? 11.178 -7.734 -0.551 1.00 67.12 189 LEU A O 1
ATOM 1486 N N . SER A 1 190 ? 10.416 -8.427 1.439 1.00 66.69 190 SER A N 1
ATOM 1487 C CA . SER A 1 190 ? 11.728 -8.490 2.114 1.00 66.69 190 SER A CA 1
ATOM 1488 C C . SER A 1 190 ? 12.697 -9.444 1.418 1.00 66.69 190 SER A C 1
ATOM 1490 O O . SER A 1 190 ? 13.858 -9.091 1.226 1.00 66.69 190 SER A O 1
ATOM 1492 N N . ASP A 1 191 ? 12.196 -10.594 0.972 1.00 68.19 191 ASP A N 1
ATOM 1493 C CA . ASP A 1 191 ? 12.978 -11.585 0.227 1.00 68.19 191 ASP A CA 1
ATOM 1494 C C . ASP A 1 191 ? 13.371 -11.018 -1.144 1.00 68.19 191 ASP A C 1
ATOM 1496 O O . ASP A 1 191 ? 14.510 -11.136 -1.596 1.00 68.19 191 ASP A O 1
ATOM 1500 N N . LEU A 1 192 ? 12.440 -10.286 -1.760 1.00 66.50 192 LEU A N 1
ATOM 1501 C CA . LEU A 1 192 ? 12.657 -9.623 -3.039 1.00 66.50 192 LEU A CA 1
ATOM 1502 C C . LEU A 1 192 ? 13.620 -8.440 -2.924 1.00 66.50 192 LEU A C 1
ATOM 1504 O O . LEU A 1 192 ? 14.373 -8.213 -3.854 1.00 66.50 192 LEU A O 1
ATOM 1508 N N . PHE A 1 193 ? 13.677 -7.715 -1.802 1.00 64.38 193 PHE A N 1
ATOM 1509 C CA . PHE A 1 193 ? 14.672 -6.652 -1.589 1.00 64.38 193 PHE A CA 1
ATOM 1510 C C . PHE A 1 193 ? 16.104 -7.195 -1.662 1.00 64.38 193 PHE A C 1
ATOM 1512 O O . PHE A 1 193 ? 16.957 -6.543 -2.265 1.00 64.38 193 PHE A O 1
ATOM 1519 N N . GLN A 1 194 ? 16.347 -8.380 -1.090 1.00 66.31 194 GLN A N 1
ATOM 1520 C CA . GLN A 1 194 ? 17.646 -9.054 -1.152 1.00 66.31 194 GLN A CA 1
ATOM 1521 C C . GLN A 1 194 ? 17.935 -9.570 -2.563 1.00 66.31 194 GLN A C 1
ATOM 1523 O O . GLN A 1 194 ? 19.003 -9.305 -3.108 1.00 66.31 194 GLN A O 1
ATOM 1528 N N . GLU A 1 195 ? 16.966 -10.247 -3.186 1.00 64.06 195 GLU A N 1
ATOM 1529 C CA . GLU A 1 195 ? 17.094 -10.751 -4.560 1.00 64.06 195 GLU A CA 1
ATOM 1530 C C . GLU A 1 195 ? 17.340 -9.613 -5.563 1.00 64.06 195 GLU A C 1
ATOM 1532 O O . GLU A 1 195 ? 18.064 -9.757 -6.550 1.00 64.06 195 GLU A O 1
ATOM 1537 N N . TRP A 1 196 ? 16.724 -8.459 -5.318 1.00 66.38 196 TRP A N 1
ATOM 1538 C CA . TRP A 1 196 ? 16.722 -7.327 -6.232 1.00 66.38 196 TRP A CA 1
ATOM 1539 C C . TRP A 1 196 ? 17.758 -6.257 -5.910 1.00 66.38 196 TRP A C 1
ATOM 1541 O O . TRP A 1 196 ? 17.856 -5.296 -6.679 1.00 66.38 196 TRP A O 1
ATOM 1551 N N . ASN A 1 197 ? 18.531 -6.455 -4.839 1.00 62.12 197 ASN A N 1
ATOM 1552 C CA . ASN A 1 197 ? 19.605 -5.586 -4.366 1.00 62.12 197 ASN A CA 1
ATOM 1553 C C . ASN A 1 197 ? 19.167 -4.112 -4.236 1.00 62.12 197 ASN A C 1
ATOM 1555 O O . ASN A 1 197 ? 19.830 -3.187 -4.703 1.00 62.12 197 ASN A O 1
ATOM 1559 N N . LEU A 1 198 ? 17.980 -3.905 -3.662 1.00 62.44 198 LEU A N 1
ATOM 1560 C CA . LEU A 1 198 ? 17.289 -2.614 -3.565 1.00 62.44 198 LEU A CA 1
ATOM 1561 C C . LEU A 1 198 ? 17.762 -1.779 -2.355 1.00 62.44 198 LEU A C 1
ATOM 1563 O O . LEU A 1 198 ? 16.937 -1.221 -1.625 1.00 62.44 198 LEU A O 1
ATOM 1567 N N . ASP A 1 199 ? 19.072 -1.693 -2.121 1.00 53.94 199 ASP A N 1
ATOM 1568 C CA . ASP A 1 199 ? 19.616 -0.976 -0.965 1.00 53.94 199 ASP A CA 1
ATOM 1569 C C . ASP A 1 199 ? 19.401 0.549 -1.083 1.00 53.94 199 ASP A C 1
ATOM 1571 O O . ASP A 1 199 ? 19.972 1.242 -1.927 1.00 53.94 199 ASP A O 1
ATOM 1575 N N . SER A 1 200 ? 18.479 1.012 -0.229 1.00 51.91 200 SER A N 1
ATOM 1576 C CA . SER A 1 200 ? 18.159 2.337 0.342 1.00 51.91 200 SER A CA 1
ATOM 1577 C C . SER A 1 200 ? 18.245 3.636 -0.480 1.00 51.91 200 SER A C 1
ATOM 1579 O O . SER A 1 200 ? 17.400 4.501 -0.254 1.00 51.91 200 SER A O 1
ATOM 1581 N N . ALA A 1 201 ? 19.162 3.815 -1.432 1.00 50.19 201 ALA A N 1
ATOM 1582 C CA . ALA A 1 201 ? 19.301 5.080 -2.168 1.00 50.19 201 ALA A CA 1
ATOM 1583 C C . ALA A 1 201 ? 18.570 5.087 -3.525 1.00 50.19 201 ALA A C 1
ATOM 1585 O O . ALA A 1 201 ? 17.939 6.080 -3.872 1.00 50.19 201 ALA A O 1
ATOM 1586 N N . GLY A 1 202 ? 18.594 3.971 -4.266 1.00 54.22 202 GLY A N 1
ATOM 1587 C CA . GLY A 1 202 ? 17.953 3.849 -5.590 1.00 54.22 202 GLY A CA 1
ATOM 1588 C C . GLY A 1 202 ? 16.537 3.262 -5.569 1.00 54.22 202 GLY A C 1
ATOM 1589 O O . GLY A 1 202 ? 15.873 3.194 -6.598 1.00 54.22 202 GLY A O 1
ATOM 1590 N N . ALA A 1 203 ? 16.054 2.823 -4.403 1.00 56.94 203 ALA A N 1
ATOM 1591 C CA . ALA A 1 203 ? 14.751 2.173 -4.276 1.00 56.94 203 ALA A CA 1
ATOM 1592 C C . ALA A 1 203 ? 13.579 3.121 -4.601 1.00 56.94 203 ALA A C 1
ATOM 1594 O O . ALA A 1 203 ? 12.586 2.675 -5.172 1.00 56.94 203 ALA A O 1
ATOM 1595 N N . ARG A 1 204 ? 13.706 4.423 -4.292 1.00 58.22 204 ARG A N 1
ATOM 1596 C CA . ARG A 1 204 ? 12.679 5.444 -4.585 1.00 58.22 204 ARG A CA 1
ATOM 1597 C C . ARG A 1 204 ? 12.363 5.546 -6.077 1.00 58.22 204 ARG A C 1
ATOM 1599 O O . ARG A 1 204 ? 11.197 5.648 -6.432 1.00 58.22 204 ARG A O 1
ATOM 1606 N N . ASP A 1 205 ? 13.382 5.443 -6.925 1.00 60.97 205 ASP A N 1
ATOM 1607 C CA . ASP A 1 205 ? 13.234 5.568 -8.381 1.00 60.97 205 ASP A CA 1
ATOM 1608 C C . ASP A 1 205 ? 12.667 4.294 -9.029 1.00 60.97 205 ASP A C 1
ATOM 1610 O O . ASP A 1 205 ? 12.239 4.306 -10.183 1.00 60.97 205 ASP A O 1
ATOM 1614 N N . LEU A 1 206 ? 12.660 3.182 -8.288 1.00 64.75 206 LEU A N 1
ATOM 1615 C CA . LEU A 1 206 ? 12.247 1.864 -8.771 1.00 64.75 206 LEU A CA 1
ATOM 1616 C C . LEU A 1 206 ? 10.804 1.514 -8.394 1.00 64.75 206 LEU A C 1
ATOM 1618 O O . LEU A 1 206 ? 10.197 0.657 -9.042 1.00 64.75 206 LEU A O 1
ATOM 1622 N N . TYR A 1 207 ? 10.244 2.165 -7.372 1.00 65.75 207 TYR A N 1
ATOM 1623 C CA . TYR A 1 207 ? 8.854 1.964 -6.988 1.00 65.75 207 TYR A CA 1
ATOM 1624 C C . TYR A 1 207 ? 7.918 2.898 -7.766 1.00 65.75 207 TYR A C 1
ATOM 1626 O O . TYR A 1 207 ? 8.108 4.113 -7.766 1.00 65.75 207 TYR A O 1
ATOM 1634 N N . PRO A 1 208 ? 6.864 2.366 -8.405 1.00 70.19 208 PRO A N 1
ATOM 1635 C CA . PRO A 1 208 ? 5.840 3.208 -9.002 1.00 70.19 208 PRO A CA 1
ATOM 1636 C C . PRO A 1 208 ? 5.043 3.943 -7.914 1.00 70.19 208 PRO A C 1
ATOM 1638 O O . PRO A 1 208 ? 4.856 3.433 -6.808 1.00 70.19 208 PRO A O 1
ATOM 1641 N N . ALA A 1 209 ? 4.506 5.117 -8.257 1.00 68.75 209 ALA A N 1
ATOM 1642 C CA . ALA A 1 209 ? 3.763 5.978 -7.328 1.00 68.75 209 ALA A CA 1
ATOM 1643 C C . ALA A 1 209 ? 2.566 5.278 -6.641 1.00 68.75 209 ALA A C 1
ATOM 1645 O O . ALA A 1 209 ? 2.165 5.635 -5.540 1.00 68.75 209 ALA A O 1
ATOM 1646 N N . CYS A 1 210 ? 2.008 4.237 -7.267 1.00 66.25 210 CYS A N 1
ATOM 1647 C CA . CYS A 1 210 ? 0.907 3.443 -6.720 1.00 66.25 210 CYS A CA 1
ATOM 1648 C C . CYS A 1 210 ? 1.296 2.539 -5.534 1.00 66.25 210 CYS A C 1
ATOM 1650 O O . CYS A 1 210 ? 0.404 2.000 -4.880 1.00 66.25 210 CYS A O 1
ATOM 1652 N N . VAL A 1 211 ? 2.597 2.355 -5.260 1.00 68.44 211 VAL A N 1
ATOM 1653 C CA . VAL A 1 211 ? 3.126 1.591 -4.105 1.00 68.44 211 VAL A CA 1
ATOM 1654 C C . VAL A 1 211 ? 4.140 2.385 -3.264 1.00 68.44 211 VAL A C 1
ATOM 1656 O O . VAL A 1 211 ? 4.610 1.888 -2.236 1.00 68.44 211 VAL A O 1
ATOM 1659 N N . TRP A 1 212 ? 4.446 3.624 -3.666 1.00 66.56 212 TRP A N 1
ATOM 1660 C CA . TRP A 1 212 ? 5.356 4.540 -2.982 1.00 66.56 212 TRP A CA 1
ATOM 1661 C C . TRP A 1 212 ? 4.865 5.985 -3.090 1.00 66.56 212 TRP A C 1
ATOM 1663 O O . TRP A 1 212 ? 4.676 6.488 -4.193 1.00 66.56 212 TRP A O 1
ATOM 1673 N N . GLY A 1 213 ? 4.716 6.669 -1.956 1.00 62.12 213 GLY A N 1
ATOM 1674 C CA . GLY A 1 213 ? 4.288 8.068 -1.901 1.00 62.12 213 GLY A CA 1
ATOM 1675 C C . GLY A 1 213 ? 3.044 8.290 -1.036 1.00 62.12 213 GLY A C 1
ATOM 1676 O O . GLY A 1 213 ? 2.476 7.332 -0.509 1.00 62.12 213 GLY A O 1
ATOM 1677 N N . PRO A 1 214 ? 2.611 9.549 -0.888 1.00 61.53 214 PRO A N 1
ATOM 1678 C CA . PRO A 1 214 ? 1.588 9.934 0.085 1.00 61.53 214 PRO A CA 1
ATOM 1679 C C . PRO A 1 214 ? 0.194 9.389 -0.241 1.00 61.53 214 PRO A C 1
ATOM 1681 O O . PRO A 1 214 ? -0.541 8.973 0.650 1.00 61.53 214 PRO A O 1
ATOM 1684 N N . ASP A 1 215 ? -0.141 9.297 -1.529 1.00 62.78 215 ASP A N 1
ATOM 1685 C CA . ASP A 1 215 ? -1.451 8.839 -2.010 1.00 62.78 215 ASP A CA 1
ATOM 1686 C C . ASP A 1 215 ? -1.537 7.318 -2.204 1.00 62.78 215 ASP A C 1
ATOM 1688 O O . ASP A 1 215 ? -2.443 6.812 -2.879 1.00 62.78 215 ASP A O 1
ATOM 1692 N N . VAL A 1 216 ? -0.571 6.580 -1.656 1.00 71.38 216 VAL A N 1
ATOM 1693 C CA . VAL A 1 216 ? -0.450 5.142 -1.856 1.00 71.38 216 VAL A CA 1
ATOM 1694 C C . VAL A 1 216 ? -1.581 4.387 -1.157 1.00 71.38 216 VAL A C 1
ATOM 1696 O O . VAL A 1 216 ? -1.774 4.470 0.055 1.00 71.38 216 VAL A O 1
ATOM 1699 N N . LEU A 1 217 ? -2.332 3.589 -1.918 1.00 74.75 217 LEU A N 1
ATOM 1700 C CA . LEU A 1 217 ? -3.379 2.744 -1.339 1.00 74.75 217 LEU A CA 1
ATOM 1701 C C . LEU A 1 217 ? -2.788 1.493 -0.700 1.00 74.75 217 LEU A C 1
ATOM 1703 O O . LEU A 1 217 ? -3.190 1.130 0.403 1.00 74.75 217 LEU A O 1
ATOM 1707 N N . VAL A 1 218 ? -1.840 0.841 -1.375 1.00 77.94 218 VAL A N 1
ATOM 1708 C CA . VAL A 1 218 ? -1.194 -0.390 -0.904 1.00 77.94 218 VAL A CA 1
ATOM 1709 C C . VAL A 1 218 ? 0.309 -0.131 -0.778 1.00 77.94 218 VAL A C 1
ATOM 1711 O O . VAL A 1 218 ? 1.052 -0.344 -1.738 1.00 77.94 218 VAL A O 1
ATOM 1714 N N . PRO A 1 219 ? 0.765 0.398 0.372 1.00 68.06 219 PRO A N 1
ATOM 1715 C CA . PRO A 1 219 ? 2.161 0.765 0.558 1.00 68.06 219 PRO A CA 1
ATOM 1716 C C . PRO A 1 219 ? 3.074 -0.457 0.517 1.00 68.06 219 PRO A C 1
ATOM 1718 O O . PRO A 1 219 ? 2.806 -1.477 1.156 1.00 68.06 219 PRO A O 1
ATOM 1721 N N . ALA A 1 220 ? 4.199 -0.341 -0.186 1.00 69.00 220 ALA A N 1
ATOM 1722 C CA . ALA A 1 220 ? 5.256 -1.338 -0.094 1.00 69.00 220 ALA A CA 1
ATOM 1723 C C . ALA A 1 220 ? 5.884 -1.327 1.321 1.00 69.00 220 ALA A C 1
ATOM 1725 O O . ALA A 1 220 ? 6.048 -0.257 1.913 1.00 69.00 220 ALA A O 1
ATOM 1726 N N . PRO A 1 221 ? 6.349 -2.469 1.864 1.00 65.50 221 PRO A N 1
ATOM 1727 C CA . PRO A 1 221 ? 7.054 -2.518 3.146 1.00 65.50 221 PRO A CA 1
ATOM 1728 C C . PRO A 1 221 ? 8.293 -1.615 3.206 1.00 65.50 221 PRO A C 1
ATOM 1730 O O . PRO A 1 221 ? 8.640 -1.114 4.269 1.00 65.50 221 PRO A O 1
ATOM 1733 N N . GLY A 1 222 ? 8.965 -1.368 2.074 1.00 63.44 222 GLY A N 1
ATOM 1734 C CA . GLY A 1 222 ? 10.054 -0.385 2.009 1.00 63.44 222 GLY A CA 1
ATOM 1735 C C . GLY A 1 222 ? 9.585 1.040 2.302 1.00 63.44 222 GLY A C 1
ATOM 1736 O O . GLY A 1 222 ? 10.258 1.756 3.036 1.00 63.44 222 GLY A O 1
ATOM 1737 N N . TYR A 1 223 ? 8.416 1.422 1.784 1.00 63.88 223 TYR A N 1
ATOM 1738 C CA . TYR A 1 223 ? 7.814 2.725 2.049 1.00 63.88 223 TYR A CA 1
ATOM 1739 C C . TYR A 1 223 ? 7.388 2.844 3.517 1.00 63.88 223 TYR A C 1
ATOM 1741 O O . TYR A 1 223 ? 7.709 3.835 4.164 1.00 63.88 223 TYR A O 1
ATOM 1749 N N . LEU A 1 224 ? 6.769 1.800 4.083 1.00 63.69 224 LEU A N 1
ATOM 1750 C CA . LEU A 1 224 ? 6.417 1.766 5.509 1.00 63.69 224 LEU A CA 1
ATOM 1751 C C . LEU A 1 224 ? 7.649 1.913 6.412 1.00 63.69 224 LEU A C 1
ATOM 1753 O O . LEU A 1 224 ? 7.629 2.735 7.322 1.00 63.69 224 LEU A O 1
ATOM 1757 N N . ARG A 1 225 ? 8.741 1.192 6.118 1.00 64.62 225 ARG A N 1
ATOM 1758 C CA . ARG A 1 225 ? 10.017 1.333 6.841 1.00 64.62 225 ARG A CA 1
ATOM 1759 C C . ARG A 1 225 ? 10.606 2.736 6.716 1.00 64.62 225 ARG A C 1
ATOM 1761 O O . ARG A 1 225 ? 11.145 3.246 7.689 1.00 64.62 225 ARG A O 1
ATOM 1768 N N . ALA A 1 226 ? 10.503 3.368 5.546 1.00 63.53 226 ALA A N 1
ATOM 1769 C CA . ALA A 1 226 ? 10.977 4.736 5.348 1.00 63.53 226 ALA A CA 1
ATOM 1770 C C . ALA A 1 226 ? 10.149 5.755 6.150 1.00 63.53 226 ALA A C 1
ATOM 1772 O O . ALA A 1 226 ? 10.722 6.651 6.765 1.00 63.53 226 ALA A O 1
ATOM 1773 N N . VAL A 1 227 ? 8.821 5.598 6.186 1.00 61.56 227 VAL A N 1
ATOM 1774 C CA . VAL A 1 227 ? 7.926 6.424 7.012 1.00 61.56 227 VAL A CA 1
ATOM 1775 C C . VAL A 1 227 ? 8.207 6.211 8.499 1.00 61.56 227 VAL A C 1
ATOM 1777 O O . VAL A 1 227 ? 8.277 7.176 9.252 1.00 61.56 227 VAL A O 1
ATOM 1780 N N . GLU A 1 228 ? 8.396 4.967 8.934 1.00 65.62 228 GLU A N 1
ATOM 1781 C CA . GLU A 1 228 ? 8.727 4.634 10.322 1.00 65.62 228 GLU A CA 1
ATOM 1782 C C . GLU A 1 228 ? 10.096 5.183 10.732 1.00 65.62 228 GLU A C 1
ATOM 1784 O O . GLU A 1 228 ? 10.221 5.792 11.790 1.00 65.62 228 GLU A O 1
ATOM 1789 N N . TRP A 1 229 ? 11.107 5.053 9.873 1.00 69.12 229 TRP A N 1
ATOM 1790 C CA . TRP A 1 229 ? 12.413 5.670 10.089 1.00 69.12 229 TRP A CA 1
ATOM 1791 C C . TRP A 1 229 ? 12.304 7.195 10.200 1.00 69.12 229 TRP A C 1
ATOM 1793 O O . TRP A 1 229 ? 12.839 7.769 11.144 1.00 69.12 229 TRP A O 1
ATOM 1803 N N . ALA A 1 230 ? 11.552 7.845 9.305 1.00 63.62 230 ALA A N 1
ATOM 1804 C CA . ALA A 1 230 ? 11.334 9.290 9.359 1.00 63.62 230 ALA A CA 1
ATOM 1805 C C . ALA A 1 230 ? 10.610 9.719 10.647 1.00 63.62 230 ALA A C 1
ATOM 1807 O O . ALA A 1 230 ? 10.995 10.709 11.263 1.00 63.62 230 ALA A O 1
ATOM 1808 N N . ARG A 1 231 ? 9.604 8.955 11.096 1.00 66.94 231 ARG A N 1
ATOM 1809 C CA . ARG A 1 231 ? 8.938 9.177 12.391 1.00 66.94 231 ARG A CA 1
ATOM 1810 C C . ARG A 1 231 ? 9.912 9.035 13.555 1.00 66.94 231 ARG A C 1
ATOM 1812 O O . ARG A 1 231 ? 9.947 9.908 14.410 1.00 66.94 231 ARG A O 1
ATOM 1819 N N . ASN A 1 232 ? 10.737 7.991 13.554 1.00 68.62 232 ASN A N 1
ATOM 1820 C CA . ASN A 1 232 ? 11.733 7.769 14.598 1.00 68.62 232 ASN A CA 1
ATOM 1821 C C . ASN A 1 232 ? 12.796 8.874 14.631 1.00 68.62 232 ASN A C 1
ATOM 1823 O O . ASN A 1 232 ? 13.226 9.252 15.716 1.00 68.62 232 ASN A O 1
ATOM 1827 N N . GLU A 1 233 ? 13.207 9.415 13.480 1.00 67.81 233 GLU A N 1
ATOM 1828 C CA . GLU A 1 233 ? 14.106 10.575 13.419 1.00 67.81 233 GLU A CA 1
ATOM 1829 C C . GLU A 1 233 ? 13.441 11.844 13.956 1.00 67.81 233 GLU A C 1
ATOM 1831 O O . GLU A 1 233 ? 14.068 12.580 14.714 1.00 67.81 233 GLU A O 1
ATOM 1836 N N . VAL A 1 234 ? 12.164 12.082 13.640 1.00 64.81 234 VAL A N 1
ATOM 1837 C CA . VAL A 1 234 ? 11.397 13.197 14.221 1.00 64.81 234 VAL A CA 1
ATOM 1838 C C . VAL A 1 234 ? 11.271 13.030 15.737 1.00 64.81 234 VAL A C 1
ATOM 1840 O O . VAL A 1 234 ? 11.596 13.952 16.482 1.00 64.81 234 VAL A O 1
ATOM 1843 N N . ASP A 1 235 ? 10.897 11.846 16.215 1.00 70.50 235 ASP A N 1
ATOM 1844 C CA . ASP A 1 235 ? 10.801 11.543 17.643 1.00 70.50 235 ASP A CA 1
ATOM 1845 C C . ASP A 1 235 ? 12.160 11.664 18.342 1.00 70.50 235 ASP A C 1
ATOM 1847 O O . ASP A 1 235 ? 12.244 12.154 19.469 1.00 70.50 235 ASP A O 1
ATOM 1851 N N . ALA A 1 236 ? 13.245 11.238 17.690 1.00 71.50 236 ALA A N 1
ATOM 1852 C CA . ALA A 1 236 ? 14.601 11.384 18.201 1.00 71.50 236 ALA A CA 1
ATOM 1853 C C . ALA A 1 236 ? 15.027 12.854 18.245 1.00 71.50 236 ALA A C 1
ATOM 1855 O O . ALA A 1 236 ? 15.621 13.266 19.238 1.00 71.50 236 ALA A O 1
ATOM 1856 N N . ALA A 1 237 ? 14.699 13.655 17.230 1.00 66.06 237 ALA A N 1
ATOM 1857 C CA . ALA A 1 237 ? 14.939 15.094 17.231 1.00 66.06 237 ALA A CA 1
ATOM 1858 C C . ALA A 1 237 ? 14.164 15.778 18.371 1.00 66.06 237 ALA A C 1
ATOM 1860 O O . ALA A 1 237 ? 14.748 16.529 19.149 1.00 66.06 237 ALA A O 1
ATOM 1861 N N . ILE A 1 238 ? 12.885 15.441 18.561 1.00 68.25 238 ILE A N 1
ATOM 1862 C CA . ILE A 1 238 ? 12.069 15.943 19.678 1.00 68.25 238 ILE A CA 1
ATOM 1863 C C . ILE A 1 238 ? 12.689 15.537 21.028 1.00 68.25 238 ILE A C 1
ATOM 1865 O O . ILE A 1 238 ? 12.852 16.374 21.915 1.00 68.25 238 ILE A O 1
ATOM 1869 N N . LYS A 1 239 ? 13.111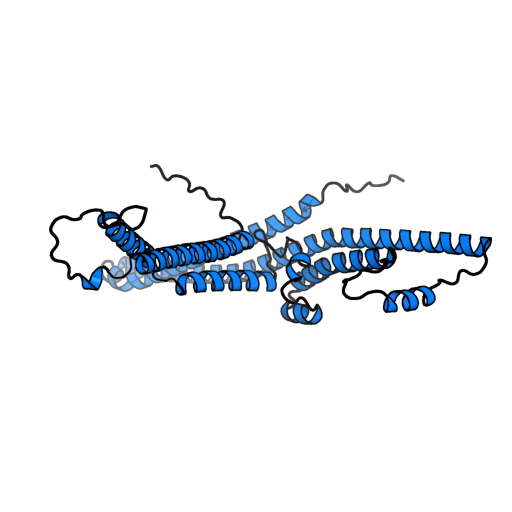 14.273 21.183 1.00 73.69 239 LYS A N 1
ATOM 1870 C CA . LYS A 1 239 ? 13.737 13.755 22.416 1.00 73.69 239 LYS A CA 1
ATOM 1871 C C . LYS A 1 239 ? 15.141 14.293 22.691 1.00 73.69 239 LYS A C 1
ATOM 1873 O O . LYS A 1 239 ? 15.511 14.370 23.858 1.00 73.69 239 LYS A O 1
ATOM 1878 N N . ARG A 1 240 ? 15.935 14.641 21.670 1.00 73.69 240 ARG A N 1
ATOM 1879 C CA . ARG A 1 240 ? 17.241 15.319 21.832 1.00 73.69 240 ARG A CA 1
ATOM 1880 C C . ARG A 1 240 ? 17.063 16.747 22.345 1.00 73.69 240 ARG A C 1
ATOM 1882 O O . ARG A 1 240 ? 17.971 17.293 22.971 1.00 73.69 240 ARG A O 1
ATOM 1889 N N . HIS A 1 241 ? 15.881 17.322 22.140 1.00 66.25 241 HIS A N 1
ATOM 1890 C CA . HIS A 1 241 ? 15.580 18.693 22.513 1.00 66.25 241 HIS A CA 1
ATOM 1891 C C . HIS A 1 241 ? 14.284 18.835 23.333 1.00 66.25 241 HIS A C 1
ATOM 1893 O O . HIS A 1 241 ? 13.426 19.649 22.989 1.00 66.25 241 HIS A O 1
ATOM 1899 N N . PRO A 1 242 ? 14.148 18.132 24.477 1.00 62.72 242 PRO A N 1
ATOM 1900 C CA . PRO A 1 242 ? 12.922 18.152 25.281 1.00 62.72 242 PRO A CA 1
ATOM 1901 C C . PRO A 1 242 ? 12.670 19.528 25.915 1.00 62.72 242 PRO A C 1
ATOM 1903 O O . PRO A 1 242 ? 11.550 19.860 26.277 1.00 62.72 242 PRO A O 1
ATOM 1906 N N . ASN A 1 243 ? 13.725 20.341 26.001 1.00 65.12 243 ASN A N 1
ATOM 1907 C CA . ASN A 1 243 ? 13.715 21.699 26.519 1.00 65.12 243 ASN A CA 1
ATOM 1908 C C . ASN A 1 243 ? 14.018 22.719 25.415 1.00 65.12 243 ASN A C 1
ATOM 1910 O O . ASN A 1 243 ? 14.573 23.758 25.739 1.00 65.12 243 ASN A O 1
ATOM 1914 N N . LEU A 1 244 ? 13.768 22.450 24.122 1.00 60.66 244 LEU A N 1
ATOM 1915 C CA . LEU A 1 244 ? 14.115 23.426 23.074 1.00 60.66 244 LEU A CA 1
ATOM 1916 C C . LEU A 1 244 ? 13.431 24.774 23.339 1.00 60.66 244 LEU A C 1
ATOM 1918 O O . LEU A 1 244 ? 14.109 25.791 23.378 1.00 60.66 244 LEU A O 1
ATOM 1922 N N . GLU A 1 245 ? 12.128 24.766 23.629 1.00 55.91 245 GLU A N 1
ATOM 1923 C CA . GLU A 1 245 ? 11.379 25.975 23.997 1.00 55.91 245 GLU A CA 1
ATOM 1924 C C . GLU A 1 245 ? 11.891 26.588 25.303 1.00 55.91 245 GLU A C 1
ATOM 1926 O O . GLU A 1 245 ? 12.158 27.780 25.353 1.00 55.91 245 GLU A O 1
ATOM 1931 N N . ALA A 1 246 ? 12.131 25.784 26.344 1.00 62.66 246 ALA A N 1
ATOM 1932 C CA . ALA A 1 246 ? 12.648 26.291 27.617 1.00 62.66 246 ALA A CA 1
ATOM 1933 C C . ALA A 1 246 ? 14.085 26.847 27.515 1.00 62.66 246 ALA A C 1
ATOM 1935 O O . ALA A 1 246 ? 14.431 27.800 28.207 1.00 62.66 246 ALA A O 1
ATOM 1936 N N . ASN A 1 247 ? 14.928 26.278 26.652 1.00 58.41 247 ASN A N 1
ATOM 1937 C CA . ASN A 1 247 ? 16.284 26.746 26.374 1.00 58.41 247 ASN A CA 1
ATOM 1938 C C . ASN A 1 247 ? 16.265 27.984 25.479 1.00 58.41 247 ASN A C 1
ATOM 1940 O O . ASN A 1 247 ? 17.083 28.865 25.702 1.00 58.41 247 ASN A O 1
ATOM 1944 N N . VAL A 1 248 ? 15.343 28.072 24.514 1.00 54.75 248 VAL A N 1
ATOM 1945 C CA . VAL A 1 248 ? 15.112 29.284 23.717 1.00 54.75 248 VAL A CA 1
ATOM 1946 C C . VAL A 1 248 ? 14.644 30.408 24.632 1.00 54.75 248 VAL A C 1
ATOM 1948 O O . VAL A 1 248 ? 15.309 31.428 24.665 1.00 54.75 248 VAL A O 1
ATOM 1951 N N . VAL A 1 249 ? 13.638 30.183 25.481 1.00 58.69 249 VAL A N 1
ATOM 1952 C CA . VAL A 1 249 ? 13.167 31.167 26.472 1.00 58.69 249 VAL A CA 1
ATOM 1953 C C . VAL A 1 249 ? 14.273 31.549 27.460 1.00 58.69 249 VAL A C 1
ATOM 1955 O O . VAL A 1 249 ? 14.442 32.724 27.773 1.00 58.69 249 VAL A O 1
ATOM 1958 N N . ARG A 1 250 ? 15.078 30.589 27.945 1.00 66.25 250 ARG A N 1
ATOM 1959 C CA . ARG A 1 250 ? 16.232 30.892 28.809 1.00 66.25 250 ARG A CA 1
ATOM 1960 C C . ARG A 1 250 ? 17.268 31.739 28.073 1.00 66.25 250 ARG A C 1
ATOM 1962 O O . ARG A 1 250 ? 17.754 32.708 28.639 1.00 66.25 250 ARG A O 1
ATOM 1969 N N . CYS A 1 251 ? 17.602 31.386 26.834 1.00 52.75 251 CYS A N 1
ATOM 1970 C CA . CYS A 1 251 ? 18.568 32.120 26.025 1.00 52.75 251 CYS A CA 1
ATOM 1971 C C . CYS A 1 251 ? 18.042 33.494 25.595 1.00 52.75 251 CYS A C 1
ATOM 1973 O O . CYS A 1 251 ? 18.832 34.424 25.543 1.00 52.75 251 CYS A O 1
ATOM 1975 N N . GLU A 1 252 ? 16.745 33.645 25.328 1.00 58.06 252 GLU A N 1
ATOM 1976 C CA . GLU A 1 252 ? 16.080 34.926 25.072 1.00 58.06 252 GLU A CA 1
ATOM 1977 C C . GLU A 1 252 ? 16.115 35.802 26.319 1.00 58.06 252 GLU A C 1
ATOM 1979 O O . GLU A 1 252 ? 16.524 36.951 26.223 1.00 58.06 252 GLU A O 1
ATOM 1984 N N . ARG A 1 253 ? 15.826 35.248 27.503 1.00 67.56 253 ARG A N 1
ATOM 1985 C CA . ARG A 1 253 ? 15.941 35.977 28.772 1.00 67.56 253 ARG A CA 1
ATOM 1986 C C . ARG A 1 253 ? 17.383 36.388 29.079 1.00 67.56 253 ARG A C 1
ATOM 1988 O O . ARG A 1 253 ? 17.624 37.529 29.447 1.00 67.56 253 ARG A O 1
ATOM 1995 N N . GLU A 1 254 ? 18.350 35.491 28.884 1.00 63.53 254 GLU A N 1
ATOM 1996 C CA . GLU A 1 254 ? 19.785 35.801 29.003 1.00 63.53 254 GLU A CA 1
ATOM 1997 C C . GLU A 1 254 ? 20.214 36.879 27.986 1.00 63.53 254 GLU A C 1
ATOM 1999 O O . GLU A 1 254 ? 21.069 37.711 28.288 1.00 63.53 254 GLU A O 1
ATOM 2004 N N . LEU A 1 255 ? 19.614 36.894 26.790 1.00 55.31 255 LEU A N 1
ATOM 2005 C CA . LEU A 1 255 ? 19.857 37.902 25.759 1.00 55.31 255 LEU A CA 1
ATOM 2006 C C . LEU A 1 255 ? 19.223 39.254 26.116 1.00 55.31 255 LEU A C 1
ATOM 2008 O O . LEU A 1 255 ? 19.853 40.288 25.916 1.00 55.31 255 LEU A O 1
ATOM 2012 N N . GLU A 1 256 ? 18.002 39.259 26.647 1.00 64.88 256 GLU A N 1
ATOM 2013 C CA . GLU A 1 256 ? 17.305 40.453 27.129 1.00 64.88 256 GLU A CA 1
ATOM 2014 C C . GLU A 1 256 ? 18.045 41.077 28.317 1.00 64.88 256 GLU A C 1
ATOM 2016 O O . GLU A 1 256 ? 18.340 42.270 28.289 1.00 64.88 256 GLU A O 1
ATOM 2021 N N . GLU A 1 257 ? 18.441 40.273 29.310 1.00 64.56 257 GLU A N 1
ATOM 2022 C CA . GLU A 1 257 ? 19.282 40.702 30.436 1.00 64.56 257 GLU A CA 1
ATOM 2023 C C . GLU A 1 257 ? 20.618 41.286 29.933 1.00 64.56 257 GLU A C 1
ATOM 2025 O O . GLU A 1 257 ? 21.046 42.356 30.376 1.00 64.56 257 GLU A O 1
ATOM 2030 N N . ALA A 1 258 ? 21.252 40.657 28.937 1.00 53.81 258 ALA A N 1
ATOM 2031 C CA . ALA A 1 258 ? 22.472 41.181 28.326 1.00 53.81 258 ALA A CA 1
ATOM 2032 C C . ALA A 1 258 ? 22.251 42.515 27.584 1.00 53.81 258 ALA A C 1
ATOM 2034 O O . ALA A 1 258 ? 23.089 43.408 27.686 1.00 53.81 258 ALA A O 1
ATOM 2035 N N . LEU A 1 259 ? 21.129 42.692 26.879 1.00 55.06 259 LEU A N 1
ATOM 2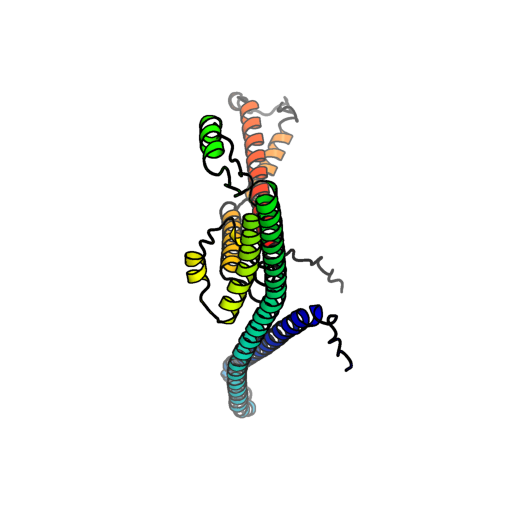036 C CA . LEU A 1 259 ? 20.787 43.925 26.146 1.00 55.06 259 LEU A CA 1
ATOM 2037 C C . LEU A 1 259 ? 20.375 45.094 27.063 1.00 55.06 259 LEU A C 1
ATOM 2039 O O . LEU A 1 259 ? 20.437 46.263 26.655 1.00 55.06 259 LEU A O 1
ATOM 2043 N N . VAL A 1 260 ? 19.964 44.802 28.301 1.00 62.81 260 VAL A N 1
ATOM 2044 C CA . VAL A 1 260 ? 19.750 45.810 29.353 1.00 62.81 260 VAL A CA 1
ATOM 2045 C C . VAL A 1 260 ? 21.087 46.388 29.816 1.00 62.81 260 VAL A C 1
ATOM 2047 O O . VAL A 1 260 ? 21.215 47.603 29.978 1.00 62.81 260 VAL A O 1
ATOM 2050 N N . HIS A 1 261 ? 22.100 45.538 29.985 1.00 55.53 261 HIS A N 1
ATOM 2051 C CA . HIS A 1 261 ? 23.398 45.953 30.513 1.00 55.53 261 HIS A CA 1
ATOM 2052 C C . HIS A 1 261 ? 24.392 46.392 29.442 1.00 55.53 261 HIS A C 1
ATOM 2054 O O . HIS A 1 261 ? 25.243 47.225 29.747 1.00 55.53 261 HIS A O 1
ATOM 2060 N N . TYR A 1 262 ? 24.272 45.910 28.205 1.00 54.31 262 TYR A N 1
ATOM 2061 C CA . TYR A 1 262 ? 25.219 46.149 27.116 1.00 54.31 262 TYR A CA 1
ATOM 2062 C C . TYR A 1 262 ? 24.512 46.622 25.837 1.00 54.31 262 TYR A C 1
ATOM 2064 O O . TYR A 1 262 ? 23.373 46.263 25.552 1.00 54.31 262 TYR A O 1
ATOM 2072 N N . ASP A 1 263 ? 25.177 47.478 25.067 1.00 58.59 263 ASP A N 1
ATOM 2073 C CA . ASP A 1 263 ? 24.701 47.947 23.772 1.00 58.59 263 ASP A CA 1
ATOM 2074 C C . ASP A 1 263 ? 24.944 46.913 22.664 1.00 58.59 263 ASP A C 1
ATOM 2076 O O . ASP A 1 263 ? 25.556 45.865 22.869 1.00 58.59 263 ASP A O 1
ATOM 2080 N N . GLU A 1 264 ? 24.469 47.219 21.457 1.00 54.34 264 GLU A N 1
ATOM 2081 C CA . GLU A 1 264 ? 24.591 46.350 20.279 1.00 54.34 264 GLU A CA 1
ATOM 2082 C C . GLU A 1 264 ? 26.054 46.062 19.883 1.00 54.34 264 GLU A C 1
ATOM 2084 O O . GLU A 1 264 ? 26.321 45.116 19.144 1.00 54.34 264 GLU A O 1
ATOM 2089 N N . ASN A 1 265 ? 27.013 46.832 20.416 1.00 54.47 265 ASN A N 1
ATOM 2090 C CA . ASN A 1 265 ? 28.452 46.651 20.229 1.00 54.47 265 ASN A CA 1
ATOM 2091 C C . ASN A 1 265 ? 29.126 45.946 21.425 1.00 54.47 265 ASN A C 1
ATOM 2093 O O . ASN A 1 265 ? 30.356 45.881 21.479 1.00 54.47 265 ASN A O 1
ATOM 2097 N N . GLY A 1 266 ? 28.349 45.441 22.390 1.00 50.53 266 GLY A N 1
ATOM 2098 C CA . GLY A 1 266 ? 28.843 44.763 23.589 1.00 50.53 266 GLY A CA 1
ATOM 2099 C C . GLY A 1 266 ? 29.461 45.700 24.630 1.00 50.53 266 GLY A C 1
ATOM 2100 O O . GLY A 1 266 ? 30.242 45.244 25.467 1.00 50.53 266 GLY A O 1
ATOM 2101 N N . ARG A 1 267 ? 29.162 47.006 24.585 1.00 54.62 267 ARG A N 1
ATOM 2102 C CA . ARG A 1 267 ? 29.656 47.990 25.562 1.00 54.62 267 ARG A CA 1
ATOM 2103 C C . ARG A 1 267 ? 28.619 48.215 26.659 1.00 54.62 267 ARG A C 1
ATOM 2105 O O . ARG A 1 267 ? 27.449 48.387 26.335 1.00 54.62 267 ARG A O 1
ATOM 2112 N N . PRO A 1 268 ? 29.007 48.260 27.942 1.00 55.19 268 PRO A N 1
ATOM 2113 C CA . PRO A 1 268 ? 28.049 48.454 29.021 1.00 55.19 268 PRO A CA 1
ATOM 2114 C C . PRO A 1 268 ? 27.315 49.803 28.890 1.00 55.19 268 PRO A C 1
ATOM 2116 O O . PRO A 1 268 ? 27.949 50.845 28.717 1.00 55.19 268 PRO A O 1
ATOM 2119 N N . ARG A 1 269 ? 25.977 49.789 28.963 1.00 55.53 269 ARG A N 1
ATOM 2120 C CA . ARG A 1 269 ? 25.091 50.951 28.747 1.00 55.53 269 ARG A CA 1
ATOM 2121 C C . ARG A 1 269 ? 25.051 51.933 29.923 1.00 55.53 269 ARG A C 1
ATOM 2123 O O . ARG A 1 269 ? 24.658 53.080 29.728 1.00 55.53 269 ARG A O 1
ATOM 2130 N N . SER A 1 270 ? 25.504 51.546 31.119 1.00 52.94 270 SER A N 1
ATOM 2131 C CA . SER A 1 270 ? 25.581 52.442 32.282 1.00 52.94 270 SER A CA 1
ATOM 2132 C C . SER A 1 270 ? 26.946 52.392 32.967 1.00 52.94 270 SER A C 1
ATOM 2134 O O . SER A 1 270 ? 27.376 51.337 33.422 1.00 52.94 270 SER A O 1
ATOM 2136 N N . ARG A 1 271 ? 27.588 53.555 33.129 1.00 51.06 271 ARG A N 1
ATOM 2137 C CA . ARG A 1 271 ? 28.801 53.739 33.951 1.00 51.06 271 ARG A CA 1
ATOM 2138 C C . ARG A 1 271 ? 28.493 54.336 35.332 1.00 51.06 271 ARG A C 1
ATOM 2140 O O . ARG A 1 271 ? 29.349 54.987 35.922 1.00 51.06 271 ARG A O 1
ATOM 2147 N N . ILE A 1 272 ? 27.262 54.190 35.825 1.00 46.62 272 ILE A N 1
ATOM 2148 C CA . ILE A 1 272 ? 26.792 54.910 37.013 1.00 46.62 272 ILE A CA 1
ATOM 2149 C C . ILE A 1 272 ? 26.299 53.913 38.069 1.00 46.62 272 ILE A C 1
ATOM 2151 O O . ILE A 1 272 ? 25.165 53.455 38.025 1.00 46.62 272 ILE A O 1
ATOM 2155 N N . GLY A 1 273 ? 27.166 53.619 39.042 1.00 47.41 273 GLY A N 1
ATOM 2156 C CA . GLY A 1 273 ? 26.748 53.352 40.423 1.00 47.41 273 GLY A CA 1
ATOM 2157 C C . GLY A 1 273 ? 26.447 51.917 40.868 1.00 47.41 273 GLY A C 1
ATOM 2158 O O . GLY A 1 273 ? 26.037 51.758 42.013 1.00 47.41 273 GLY A O 1
ATOM 2159 N N . SER A 1 274 ? 26.653 50.871 40.065 1.00 42.56 274 SER A N 1
ATOM 2160 C CA . SER A 1 274 ? 26.547 49.491 40.567 1.00 42.56 274 SER A CA 1
ATOM 2161 C C . SER A 1 274 ? 27.896 49.021 41.111 1.00 42.56 274 SER A C 1
ATOM 2163 O O . SER A 1 274 ? 28.853 48.903 40.349 1.00 42.56 274 SER A O 1
ATOM 2165 N N . GLY A 1 275 ? 27.980 48.750 42.415 1.00 45.44 275 GLY A N 1
ATOM 2166 C CA . GLY A 1 275 ? 29.141 48.149 43.083 1.00 45.44 275 GLY A CA 1
ATOM 2167 C C . GLY A 1 275 ? 29.376 46.687 42.689 1.00 45.44 275 GLY A C 1
ATOM 2168 O O . GLY A 1 275 ? 29.375 45.812 43.548 1.00 45.44 275 GLY A O 1
ATOM 2169 N N . LEU A 1 276 ? 29.536 46.426 41.392 1.00 44.28 276 LEU A N 1
ATOM 2170 C CA . LEU A 1 276 ? 29.994 45.152 40.853 1.00 44.28 276 LEU A CA 1
ATOM 2171 C C . LEU A 1 276 ? 31.526 45.132 40.895 1.00 44.28 276 LEU A C 1
ATOM 2173 O O . LEU A 1 276 ? 32.183 46.131 40.598 1.00 44.28 276 LEU A O 1
ATOM 2177 N N . SER A 1 277 ? 32.079 44.008 41.350 1.00 44.69 277 SER A N 1
ATOM 2178 C CA . SER A 1 277 ? 33.518 43.820 41.522 1.00 44.69 277 SER A CA 1
ATOM 2179 C C . SER A 1 277 ? 34.236 43.908 40.163 1.00 44.69 277 SER A C 1
ATOM 2181 O O . SER A 1 277 ? 33.782 43.269 39.215 1.00 44.69 277 SER A O 1
ATOM 2183 N N . PRO A 1 278 ? 35.361 44.640 40.048 1.00 49.06 278 PRO A N 1
ATOM 2184 C CA . PRO A 1 278 ? 36.078 44.849 38.783 1.00 49.06 278 PRO A CA 1
ATOM 2185 C C . PRO A 1 278 ? 36.663 43.579 38.135 1.00 49.06 278 PRO A C 1
ATOM 2187 O O . PRO A 1 278 ? 37.167 43.650 37.015 1.00 49.06 278 PRO A O 1
ATOM 2190 N N . ASP A 1 279 ? 36.574 42.420 38.793 1.00 50.12 279 ASP A N 1
ATOM 2191 C CA . ASP A 1 279 ? 36.999 41.132 38.232 1.00 50.12 279 ASP A CA 1
ATOM 2192 C C . ASP A 1 279 ? 35.940 40.473 37.317 1.00 50.12 279 ASP A C 1
ATOM 2194 O O . ASP A 1 279 ? 36.296 39.619 36.503 1.00 50.12 279 ASP A O 1
ATOM 2198 N N . ASP A 1 280 ? 34.671 40.906 37.361 1.00 46.28 280 ASP A N 1
ATOM 2199 C CA . ASP A 1 280 ? 33.609 40.407 36.461 1.00 46.28 280 ASP A CA 1
ATOM 2200 C C . ASP A 1 280 ? 33.533 41.170 35.117 1.00 46.28 280 ASP A C 1
ATOM 2202 O O . ASP A 1 280 ? 32.875 40.722 34.176 1.00 46.28 280 ASP A O 1
ATOM 2206 N N . ASP A 1 281 ? 34.281 42.272 34.966 1.00 47.38 281 ASP A N 1
ATOM 2207 C CA . ASP A 1 281 ? 34.419 43.035 33.709 1.00 47.38 281 ASP A CA 1
ATOM 2208 C C . ASP A 1 281 ? 35.380 42.369 32.693 1.00 47.38 281 ASP A C 1
ATOM 2210 O O . ASP A 1 281 ? 35.589 42.850 31.569 1.00 47.38 281 ASP A O 1
ATOM 2214 N N . ALA A 1 282 ? 35.971 41.225 33.050 1.00 47.84 282 ALA A N 1
ATOM 2215 C CA . ALA A 1 282 ? 36.927 40.510 32.217 1.00 47.84 282 ALA A CA 1
ATOM 2216 C C . ALA A 1 282 ? 36.239 39.638 31.146 1.00 47.84 282 ALA A C 1
ATOM 2218 O O . ALA A 1 282 ? 36.084 38.423 31.282 1.00 47.84 282 ALA A O 1
ATOM 2219 N N . HIS A 1 283 ? 35.957 40.290 30.013 1.00 55.03 283 HIS A N 1
ATOM 2220 C CA . HIS A 1 283 ? 35.781 39.762 28.647 1.00 55.03 283 HIS A CA 1
ATOM 2221 C C . HIS A 1 283 ? 34.361 39.818 28.055 1.00 55.03 283 HIS A C 1
ATOM 2223 O O . HIS A 1 283 ? 33.758 38.771 27.791 1.00 55.03 283 HIS A O 1
ATOM 2229 N N . PRO A 1 284 ? 33.905 41.013 27.631 1.00 54.03 284 PRO A N 1
ATOM 2230 C CA . PRO A 1 284 ? 32.789 41.162 26.686 1.00 54.03 284 PRO A CA 1
ATOM 2231 C C . PRO A 1 284 ? 32.922 40.258 25.444 1.00 54.03 284 PRO A C 1
ATOM 2233 O O . PRO A 1 284 ? 31.931 39.714 24.969 1.00 54.03 284 PRO A O 1
ATOM 2236 N N . ALA A 1 285 ? 34.146 39.980 24.980 1.00 55.28 285 ALA A N 1
ATOM 2237 C CA . ALA A 1 285 ? 34.403 39.038 23.885 1.00 55.28 285 ALA A CA 1
ATOM 2238 C C . ALA A 1 285 ? 33.996 37.583 24.205 1.00 55.28 285 ALA A C 1
ATOM 2240 O O . ALA A 1 285 ? 33.503 36.873 23.331 1.00 55.28 285 ALA A O 1
ATOM 2241 N N . ARG A 1 286 ? 34.166 37.124 25.455 1.00 54.94 286 ARG A N 1
ATOM 2242 C CA . ARG A 1 286 ? 33.737 35.778 25.878 1.00 54.94 286 ARG A CA 1
ATOM 2243 C C . ARG A 1 286 ? 32.221 35.704 26.005 1.00 54.94 286 ARG A C 1
ATOM 2245 O O . ARG A 1 286 ? 31.634 34.694 25.628 1.00 54.94 286 ARG A O 1
ATOM 2252 N N . HIS A 1 287 ? 31.590 36.768 26.494 1.00 52.72 287 HIS A N 1
ATOM 2253 C CA . HIS A 1 287 ? 30.135 36.854 26.562 1.00 52.72 287 HIS A CA 1
ATOM 2254 C C . HIS A 1 287 ? 29.509 36.881 25.157 1.00 52.72 287 HIS A C 1
ATOM 2256 O O . HIS A 1 287 ? 28.652 36.056 24.849 1.00 52.72 287 HIS A O 1
ATOM 2262 N N . GLN A 1 288 ? 30.026 37.722 24.257 1.00 59.78 288 GLN A N 1
ATOM 2263 C CA . GLN A 1 288 ? 29.594 37.786 22.859 1.00 59.78 288 GLN A CA 1
ATOM 2264 C C . GLN A 1 288 ? 29.790 36.446 22.131 1.00 59.78 288 GLN A C 1
ATOM 2266 O O . GLN A 1 288 ? 28.898 36.011 21.406 1.00 59.78 288 GLN A O 1
ATOM 2271 N N . ALA A 1 289 ? 30.902 35.744 22.378 1.00 65.56 289 ALA A N 1
ATOM 2272 C CA . ALA A 1 289 ? 31.131 34.405 21.836 1.00 65.56 289 ALA A CA 1
ATOM 2273 C C . ALA A 1 289 ? 30.120 33.370 22.364 1.00 65.56 289 ALA A C 1
ATOM 2275 O O . ALA A 1 289 ? 29.633 32.549 21.589 1.00 65.56 289 ALA A O 1
ATOM 2276 N N . ARG A 1 290 ? 29.751 33.422 23.654 1.00 58.28 290 ARG A N 1
ATOM 2277 C CA . ARG A 1 290 ? 28.721 32.539 24.238 1.00 58.28 290 ARG A CA 1
ATOM 2278 C C . ARG A 1 290 ? 27.339 32.807 23.644 1.00 58.28 290 ARG A C 1
ATOM 2280 O O . ARG A 1 290 ? 26.646 31.853 23.306 1.00 58.28 290 ARG A O 1
ATOM 2287 N N . VAL A 1 291 ? 26.977 34.075 23.447 1.00 57.28 291 VAL A N 1
ATOM 2288 C CA . VAL A 1 291 ? 25.710 34.475 22.812 1.00 57.28 291 VAL A CA 1
ATOM 2289 C C . VAL A 1 291 ? 25.660 34.042 21.345 1.00 57.28 291 VAL A C 1
ATOM 2291 O O . VAL A 1 291 ? 24.670 33.460 20.906 1.00 57.28 291 VAL A O 1
ATOM 2294 N N . GLN A 1 292 ? 26.730 34.266 20.578 1.00 71.19 292 GLN A N 1
ATOM 2295 C CA . GLN A 1 292 ? 26.809 33.827 19.180 1.00 71.19 292 GLN A CA 1
ATOM 2296 C C . GLN A 1 292 ? 26.758 32.301 19.052 1.00 71.19 292 GLN A C 1
ATOM 2298 O O . GLN A 1 292 ? 26.089 31.782 18.161 1.00 71.19 292 GLN A O 1
ATOM 2303 N N . HIS A 1 293 ? 27.423 31.581 19.955 1.00 68.88 293 HIS A N 1
ATOM 2304 C CA . HIS A 1 293 ? 27.375 30.124 20.009 1.00 68.88 293 HIS A CA 1
ATOM 2305 C C . HIS A 1 293 ? 25.972 29.608 20.360 1.00 68.88 293 HIS A C 1
ATOM 2307 O O . HIS A 1 293 ? 25.476 28.700 19.700 1.00 68.88 293 HIS A O 1
ATOM 2313 N N . ALA A 1 294 ? 25.297 30.214 21.342 1.00 56.38 294 ALA A N 1
ATOM 2314 C CA . ALA A 1 294 ? 23.921 29.865 21.697 1.00 56.38 294 ALA A CA 1
ATOM 2315 C C . ALA A 1 294 ? 22.946 30.120 20.535 1.00 56.38 294 ALA A C 1
ATOM 2317 O O . ALA A 1 294 ? 22.153 29.241 20.208 1.00 56.38 294 ALA A O 1
ATOM 2318 N N . ARG A 1 295 ? 23.056 31.270 19.851 1.00 68.06 295 ARG A N 1
ATOM 2319 C CA . ARG A 1 295 ? 22.263 31.577 18.647 1.00 68.06 295 ARG A CA 1
ATOM 2320 C C . ARG A 1 295 ? 22.482 30.551 17.538 1.00 68.06 295 ARG A C 1
ATOM 2322 O O . ARG A 1 295 ? 21.507 30.068 16.973 1.00 68.06 295 ARG A O 1
ATOM 2329 N N . ARG A 1 296 ? 23.740 30.180 17.272 1.00 75.94 296 ARG A N 1
ATOM 2330 C CA . ARG A 1 296 ? 24.078 29.163 16.266 1.00 75.94 296 ARG A CA 1
ATOM 2331 C C . ARG A 1 296 ? 23.454 27.809 16.601 1.00 75.94 296 ARG A C 1
ATOM 2333 O O . ARG A 1 296 ? 22.842 27.210 15.731 1.00 75.94 296 ARG A O 1
ATOM 2340 N N . LEU A 1 297 ? 23.548 27.361 17.854 1.00 67.44 297 LEU A N 1
ATOM 2341 C CA . LEU A 1 297 ? 22.942 26.096 18.280 1.00 67.44 297 LEU A CA 1
ATOM 2342 C C . LEU A 1 297 ? 21.412 26.113 18.169 1.00 67.44 297 LEU A C 1
ATOM 2344 O O . LEU A 1 297 ? 20.819 25.117 17.767 1.00 67.44 297 LEU A O 1
ATOM 2348 N N . VAL A 1 298 ? 20.755 27.223 18.519 1.00 65.75 298 VAL A N 1
ATOM 2349 C CA . VAL A 1 298 ? 19.299 27.360 18.342 1.00 65.75 298 VAL A CA 1
ATOM 2350 C C . VAL A 1 298 ? 18.934 27.274 16.859 1.00 65.75 298 VAL A C 1
ATOM 2352 O O . VAL A 1 298 ? 18.018 26.538 16.500 1.00 65.75 298 VAL A O 1
ATOM 2355 N N . GLU A 1 299 ? 19.670 27.969 15.994 1.00 74.88 299 GLU A N 1
ATOM 2356 C CA . GLU A 1 299 ? 19.431 27.965 14.552 1.00 74.88 299 GLU A CA 1
ATOM 2357 C C . GLU A 1 299 ? 19.680 26.587 13.916 1.00 74.88 299 GLU A C 1
ATOM 2359 O O . GLU A 1 299 ? 18.829 26.103 13.173 1.00 74.88 299 GLU A O 1
ATOM 2364 N N . GLU A 1 300 ? 20.790 25.920 14.247 1.00 75.12 300 GLU A N 1
ATOM 2365 C CA . GLU A 1 300 ? 21.113 24.566 13.776 1.00 75.12 300 GLU A CA 1
ATOM 2366 C C . GLU A 1 300 ? 20.028 23.560 14.191 1.00 75.12 300 GLU A C 1
ATOM 2368 O O . GLU A 1 300 ? 19.515 22.829 13.343 1.00 75.12 300 GLU A O 1
ATOM 2373 N N . ASN A 1 301 ? 19.584 23.591 15.452 1.00 65.31 301 ASN A N 1
ATOM 2374 C CA . ASN A 1 301 ? 18.544 22.681 15.941 1.00 65.31 301 ASN A CA 1
ATOM 2375 C C . ASN A 1 301 ? 17.168 22.958 15.307 1.00 65.31 301 ASN A C 1
ATOM 2377 O O . ASN A 1 301 ? 16.431 22.024 14.983 1.00 65.31 301 ASN A O 1
ATOM 2381 N N . LEU A 1 302 ? 16.807 24.231 15.093 1.00 72.81 302 LEU A N 1
ATOM 2382 C CA . LEU A 1 302 ? 15.578 24.593 14.378 1.00 72.81 302 LEU A CA 1
ATOM 2383 C C . LEU A 1 302 ? 15.631 24.146 12.913 1.00 72.81 302 LEU A C 1
ATOM 2385 O O . LEU A 1 302 ? 14.629 23.666 12.380 1.00 72.81 302 LEU A O 1
ATOM 2389 N N . GLN A 1 303 ? 16.791 24.262 12.261 1.00 79.56 303 GLN A N 1
ATOM 2390 C CA . GLN A 1 303 ? 16.986 23.772 10.900 1.00 79.56 303 GLN A CA 1
ATOM 2391 C C . GLN A 1 303 ? 16.911 22.243 10.824 1.00 79.56 303 GLN A C 1
ATOM 2393 O O . GLN A 1 303 ? 16.273 21.729 9.907 1.00 79.56 303 GLN A O 1
ATOM 2398 N N . GLU A 1 304 ? 17.507 21.510 11.766 1.00 71.75 304 GLU A N 1
ATOM 2399 C CA . GLU A 1 304 ? 17.409 20.046 11.831 1.00 71.75 304 GLU A CA 1
ATOM 2400 C C . GLU A 1 304 ? 15.967 19.580 12.040 1.00 71.75 304 GLU A C 1
ATOM 2402 O O . GLU A 1 304 ? 15.481 18.741 11.277 1.00 71.75 304 GLU A O 1
ATOM 2407 N N . ARG A 1 305 ? 15.242 20.186 12.991 1.00 72.94 305 ARG A N 1
ATOM 2408 C CA . ARG A 1 305 ? 13.814 19.915 13.204 1.00 72.94 305 ARG A CA 1
ATOM 2409 C C . ARG A 1 305 ? 13.004 20.186 11.938 1.00 72.94 305 ARG A C 1
ATOM 2411 O O . ARG A 1 305 ? 12.254 19.320 11.498 1.00 72.94 305 ARG A O 1
ATOM 2418 N N . LYS A 1 306 ? 13.202 21.345 11.303 1.00 75.88 306 LYS A N 1
ATOM 2419 C CA . LYS A 1 306 ? 12.499 21.711 10.067 1.00 75.88 306 LYS A CA 1
ATOM 2420 C C . LYS A 1 306 ? 12.813 20.751 8.917 1.00 75.88 306 LYS A C 1
ATOM 2422 O O . LYS A 1 306 ? 11.916 20.422 8.145 1.00 75.88 306 LYS A O 1
ATOM 2427 N N . ARG A 1 307 ? 14.058 20.274 8.790 1.00 75.50 307 ARG A N 1
ATOM 2428 C CA . ARG A 1 307 ? 14.443 19.256 7.794 1.00 75.50 307 ARG A CA 1
ATOM 2429 C C . ARG A 1 307 ? 13.739 17.925 8.053 1.00 75.50 307 ARG A C 1
ATOM 2431 O O . ARG A 1 307 ? 13.222 17.342 7.105 1.00 75.50 307 ARG A O 1
ATOM 2438 N N . ALA A 1 308 ? 13.678 17.477 9.307 1.00 66.81 308 ALA A N 1
ATOM 2439 C CA . ALA A 1 308 ? 12.982 16.247 9.683 1.00 66.81 308 ALA A CA 1
ATOM 2440 C C . ALA A 1 308 ? 11.463 16.350 9.442 1.00 66.81 308 ALA A C 1
ATOM 2442 O O . ALA A 1 308 ? 10.871 15.456 8.841 1.00 66.81 308 ALA A O 1
ATOM 2443 N N . GLU A 1 309 ? 10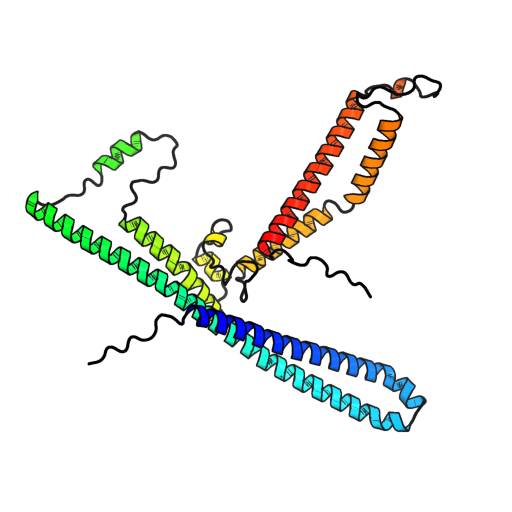.845 17.473 9.822 1.00 71.75 309 GLU A N 1
ATOM 2444 C CA . GLU A 1 309 ? 9.427 17.761 9.565 1.00 71.75 309 GLU A CA 1
ATOM 2445 C C . GLU A 1 309 ? 9.122 17.837 8.062 1.00 71.75 309 GLU A C 1
ATOM 2447 O O . GLU A 1 309 ? 8.129 17.274 7.609 1.00 71.75 309 GLU A O 1
ATOM 2452 N N . THR A 1 310 ? 9.997 18.466 7.269 1.00 74.62 310 THR A N 1
ATOM 2453 C CA . THR A 1 310 ? 9.845 18.536 5.805 1.00 74.62 310 THR A CA 1
ATOM 2454 C C . THR A 1 310 ? 9.964 17.149 5.174 1.00 74.62 310 THR A C 1
ATOM 2456 O O . THR A 1 310 ? 9.116 16.776 4.372 1.00 74.62 310 THR A O 1
ATOM 2459 N N . ALA A 1 311 ? 10.953 16.345 5.577 1.00 68.06 311 ALA A N 1
ATOM 2460 C CA . ALA A 1 311 ? 11.119 14.980 5.078 1.00 68.06 311 ALA A CA 1
ATOM 2461 C C . ALA A 1 311 ? 9.919 14.081 5.429 1.00 68.06 311 ALA A C 1
ATOM 2463 O O . ALA A 1 311 ? 9.501 13.256 4.615 1.00 68.06 311 ALA A O 1
ATOM 2464 N N . LEU A 1 312 ? 9.337 14.253 6.621 1.00 67.69 312 LEU A N 1
ATOM 2465 C CA . LEU A 1 312 ? 8.113 13.559 7.014 1.00 67.69 312 LEU A CA 1
ATOM 2466 C C . LEU A 1 312 ? 6.906 14.042 6.198 1.00 67.69 312 LEU A C 1
ATOM 2468 O O . LEU A 1 312 ? 6.128 13.212 5.735 1.00 67.69 312 LEU A O 1
ATOM 2472 N N . ALA A 1 313 ? 6.761 15.353 5.989 1.00 68.56 313 ALA A N 1
ATOM 2473 C CA . ALA A 1 313 ? 5.676 15.934 5.199 1.00 68.56 313 ALA A CA 1
ATOM 2474 C C . ALA A 1 313 ? 5.744 15.531 3.715 1.00 68.56 313 ALA A C 1
ATOM 2476 O O . ALA A 1 313 ? 4.712 15.280 3.102 1.00 68.56 313 ALA A O 1
ATOM 2477 N N . GLU A 1 314 ? 6.942 15.413 3.138 1.00 70.94 314 GLU A N 1
ATOM 2478 C CA . GLU A 1 314 ? 7.142 14.907 1.773 1.00 70.94 314 GLU A CA 1
ATOM 2479 C C . GLU A 1 314 ? 6.764 13.428 1.639 1.00 70.94 314 GLU A C 1
ATOM 2481 O O . GLU A 1 314 ? 6.231 13.014 0.610 1.00 70.94 314 GLU A O 1
ATOM 2486 N N . LEU A 1 315 ? 7.028 12.624 2.674 1.00 62.16 315 LEU A N 1
ATOM 2487 C CA . LEU A 1 315 ? 6.672 11.208 2.683 1.00 62.16 315 LEU A CA 1
ATOM 2488 C C . LEU A 1 315 ? 5.172 11.011 2.913 1.00 62.16 315 LEU A C 1
ATOM 2490 O O . LEU A 1 315 ? 4.529 10.336 2.126 1.00 62.16 315 LEU A O 1
ATOM 2494 N N . VAL A 1 316 ? 4.606 11.608 3.960 1.00 63.31 316 VAL A N 1
ATOM 2495 C CA . VAL A 1 316 ? 3.206 11.401 4.377 1.00 63.31 316 VAL A CA 1
ATOM 2496 C C . VAL A 1 316 ? 2.217 12.200 3.517 1.00 63.31 316 VAL A C 1
ATOM 2498 O O . VAL A 1 316 ? 1.035 11.868 3.475 1.00 63.31 316 VAL A O 1
ATOM 2501 N N . GLY A 1 317 ? 2.704 13.199 2.780 1.00 53.28 317 GLY A N 1
ATOM 2502 C CA . GLY A 1 317 ? 1.884 14.180 2.081 1.00 53.28 317 GLY A CA 1
ATOM 2503 C C . GLY A 1 317 ? 1.594 15.344 3.016 1.00 53.28 317 GLY A C 1
ATOM 2504 O O . GLY A 1 317 ? 1.405 15.157 4.220 1.00 53.28 317 GLY A O 1
ATOM 2505 N N . GLN A 1 318 ? 1.588 16.568 2.483 1.00 42.19 318 GLN A N 1
ATOM 2506 C CA . GLN A 1 318 ? 1.206 17.729 3.282 1.00 42.19 318 GLN A CA 1
ATOM 2507 C C . GLN A 1 318 ? -0.221 17.518 3.812 1.00 42.19 318 GLN A C 1
ATOM 2509 O O . GLN A 1 318 ? -1.108 17.212 3.009 1.00 42.19 318 GLN A O 1
ATOM 2514 N N . PRO A 1 319 ? -0.492 17.719 5.115 1.00 38.31 319 PRO A N 1
ATOM 2515 C CA . PRO A 1 319 ? -1.854 17.951 5.558 1.00 38.31 319 PRO A CA 1
ATOM 2516 C C . PRO A 1 319 ? -2.311 19.255 4.898 1.00 38.31 319 PRO A C 1
ATOM 2518 O O . PRO A 1 319 ? -2.023 20.350 5.372 1.00 38.31 319 PRO A O 1
ATOM 2521 N N . THR A 1 320 ? -2.988 19.153 3.759 1.00 38.47 320 THR A N 1
ATOM 2522 C CA . THR A 1 320 ? -3.756 20.263 3.198 1.00 38.47 320 THR A CA 1
ATOM 2523 C C . THR A 1 320 ? -5.012 20.404 4.044 1.00 38.47 320 THR A C 1
ATOM 2525 O O . THR A 1 320 ? -6.092 19.940 3.702 1.00 38.47 320 THR A O 1
ATOM 2528 N N . ALA A 1 321 ? -4.840 21.005 5.213 1.00 33.34 321 ALA A N 1
ATOM 2529 C CA . ALA A 1 321 ? -5.928 21.509 6.019 1.00 33.34 321 ALA A CA 1
ATOM 2530 C C . ALA A 1 321 ? -5.471 22.841 6.603 1.00 33.34 321 ALA A C 1
ATOM 2532 O O . ALA A 1 321 ? -4.843 22.902 7.660 1.00 33.34 321 ALA A O 1
ATOM 2533 N N . GLU A 1 322 ? -5.809 23.922 5.899 1.00 34.31 322 GLU A N 1
ATOM 2534 C CA . GLU A 1 322 ? -6.202 25.128 6.617 1.00 34.31 322 GLU A CA 1
ATOM 2535 C C . GLU A 1 322 ? -7.247 24.699 7.662 1.00 34.31 322 GLU A C 1
ATOM 2537 O O . GLU A 1 322 ? -8.185 23.968 7.316 1.00 34.31 322 GLU A O 1
ATOM 2542 N N . PRO A 1 323 ? -7.092 25.072 8.941 1.00 37.31 323 PRO A N 1
ATOM 2543 C CA . PRO A 1 323 ? -8.140 24.828 9.911 1.00 37.31 323 PRO A CA 1
ATOM 2544 C C . PRO A 1 323 ? -9.388 25.569 9.433 1.00 37.31 323 PRO A C 1
ATOM 2546 O O . PRO A 1 323 ? -9.373 26.791 9.291 1.00 37.31 323 PRO A O 1
ATOM 2549 N N . ILE A 1 324 ? -10.467 24.826 9.180 1.00 38.72 324 ILE A N 1
ATOM 2550 C CA . ILE A 1 324 ? -11.800 25.413 9.049 1.00 38.72 324 ILE A CA 1
ATOM 2551 C C . ILE A 1 324 ? -12.024 26.209 10.341 1.00 38.72 324 ILE A C 1
ATOM 2553 O O . ILE A 1 324 ? -11.979 25.606 11.418 1.00 38.72 324 ILE A O 1
ATOM 2557 N N . PRO A 1 325 ? -12.217 27.538 10.283 1.00 38.25 325 PRO A N 1
ATOM 2558 C CA . PRO A 1 325 ? -12.502 28.306 11.477 1.00 38.25 325 PRO A CA 1
ATOM 2559 C C . PRO A 1 325 ? -13.854 27.848 12.018 1.00 38.25 325 PRO A C 1
ATOM 2561 O O . PRO A 1 325 ? -14.899 28.059 11.402 1.00 38.25 325 PRO A O 1
ATOM 2564 N N . THR A 1 326 ? -13.833 27.201 13.178 1.00 45.41 326 THR A N 1
ATOM 2565 C CA . THR A 1 326 ? -15.028 26.965 13.979 1.00 45.41 326 THR A CA 1
ATOM 2566 C C . THR A 1 326 ? -15.491 28.320 14.505 1.00 45.41 326 THR A C 1
ATOM 2568 O O . THR A 1 326 ? -15.020 28.805 15.532 1.00 45.41 326 THR A O 1
ATOM 2571 N N . THR A 1 327 ? -16.398 28.958 13.770 1.00 45.28 327 THR A N 1
ATOM 2572 C CA . THR A 1 327 ? -17.237 30.031 14.304 1.00 45.28 327 THR A CA 1
ATOM 2573 C C . THR A 1 327 ? -18.683 29.564 14.354 1.00 45.28 327 THR A C 1
ATOM 2575 O O . THR A 1 327 ? -19.293 29.351 13.309 1.00 45.28 327 THR A O 1
ATOM 2578 N N . VAL A 1 328 ? -19.167 29.522 15.602 1.00 42.19 328 VAL A N 1
ATOM 2579 C CA . VAL A 1 328 ? -20.535 29.347 16.127 1.00 42.19 328 VAL A CA 1
ATOM 2580 C C . VAL A 1 328 ? -21.098 27.930 16.094 1.00 42.19 328 VAL A C 1
ATOM 2582 O O . VAL A 1 328 ? -21.511 27.450 15.021 1.00 42.19 328 VAL A O 1
#